Protein AF-0000000084551776 (afdb_homodimer)

Organism: NCBI:txid1418104

Secondary structure (DSSP, 8-state):
-EEEEEEESS-HHHHHHHHHHH--SEEEEEEEEE-GGG-EEEEEEEEEEETTTTEEEEEEEEEE-TTSSEEEEEEEE---BSSS-S--TTHHHHHHHHHHHHHGGGB-/-EEEEEEESS-HHHHHHHHHHH--SEEEEEEEEE-GGG-EEEEEEEEEEETTTTEEEEEEEEEE-TTSSEEEEEEEE---BSSS-S--TTHHHHHHHHHHHHHGGGB-

Solvent-accessible surface area (backbone atoms only — not comparable to full-atom values): 11206 Å² total; per-residue (Å²): 111,11,71,44,76,51,41,36,81,48,54,48,67,55,50,48,53,50,50,67,70,61,54,91,51,48,79,75,46,75,51,75,45,83,49,76,94,84,22,35,42,32,42,38,32,33,34,39,76,36,76,91,47,51,27,17,26,24,36,38,35,42,31,26,24,85,85,64,61,22,36,44,33,24,42,10,40,20,39,24,53,52,93,57,71,78,56,31,94,54,51,29,42,53,57,17,45,50,54,51,61,76,42,50,91,42,53,106,111,10,72,45,74,49,40,37,80,47,55,49,67,55,50,50,52,51,49,67,69,62,54,92,52,48,78,74,46,74,50,75,44,83,50,76,91,85,21,35,42,35,42,39,31,33,33,39,76,37,78,92,46,51,27,17,26,26,36,40,36,41,32,25,24,82,86,64,60,22,36,43,34,24,42,12,39,19,39,22,56,51,94,56,70,79,57,30,94,54,50,28,42,53,57,17,44,50,56,51,60,74,42,50,89,41,54,106

InterPro domains:
  IPR046117 Protein of unknown function DUF6054 [PF19524] (18-106)

Nearest PDB structures (foldseek):
  6v8s-assembly11_K  TM=4.790E-01  e=4.097E-02  Arachis hypogaea
  6v8l-assembly1_A  TM=5.365E-01  e=1.652E-01  Arachis hypogaea
  6ue2-assembly1_D  TM=5.040E-01  e=1.017E-01  Clostridioides difficile 630
  3upn-assembly2_B  TM=3.527E-01  e=7.980E-02  Mycobacterium tuberculosis
  5edj-assembly1_A  TM=4.009E-01  e=4.357E-01  Neisseria meningitidis MC58

Foldseek 3Di:
DAKDKFFFQDQLVVLQVLLVPPQPFAWDDKDKDQDPPSKIKIKTKGWDADPQQRDIKIKIWIWICPPNTIMIMIFIGPQHDDPDDSDRVCPRNVNNCVSCVSRVVGTD/DAKDKFFFQDQQVVLLVLLVPPQPFAWDDKDKDQDPPRKIKIKTKGWDADPQQRDIKIKIWIWICPVHTIMIMIFIGDQHDDPDDSDRVCPRNVSNCVSCVSRVVGTD

Structure (mmCIF, N/CA/C/O backbone):
data_AF-0000000084551776-model_v1
#
loop_
_entity.id
_entity.type
_entity.pdbx_description
1 polymer 'Uncharacterized protein'
#
loop_
_atom_site.group_PDB
_atom_site.id
_atom_site.type_symbol
_atom_site.label_atom_id
_atom_site.label_alt_id
_atom_site.label_comp_id
_atom_site.label_asym_id
_atom_site.label_entity_id
_atom_site.label_seq_id
_atom_site.pdbx_PDB_ins_code
_atom_site.Cartn_x
_atom_site.Cartn_y
_atom_site.Cartn_z
_atom_site.occupancy
_atom_site.B_iso_or_equiv
_atom_site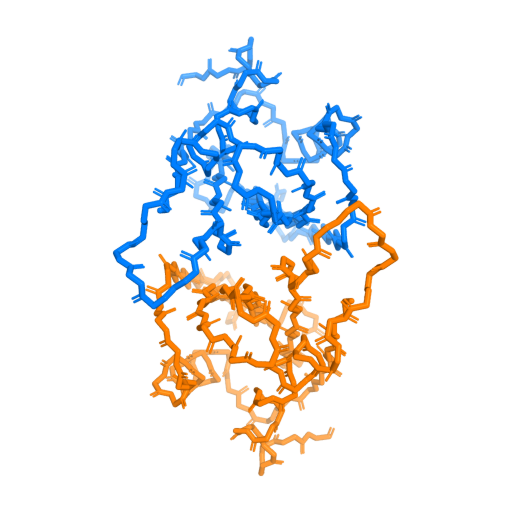.auth_seq_id
_atom_site.auth_comp_id
_atom_site.auth_asym_id
_atom_site.auth_atom_id
_atom_site.pdbx_PDB_model_num
ATOM 1 N N . MET A 1 1 ? 4.055 12.578 -5.391 1 78.75 1 MET A N 1
ATOM 2 C CA . MET A 1 1 ? 4.188 11.125 -5.387 1 78.75 1 MET A CA 1
ATOM 3 C C . MET A 1 1 ? 5.57 10.703 -5.879 1 78.75 1 MET A C 1
ATOM 5 O O . MET A 1 1 ? 6.09 11.273 -6.844 1 78.75 1 MET A O 1
ATOM 9 N N . GLY A 1 2 ? 6.25 9.812 -4.98 1 91.38 2 GLY A N 1
ATOM 10 C CA . GLY A 1 2 ? 7.512 9.211 -5.379 1 91.38 2 GLY A CA 1
ATOM 11 C C . GLY A 1 2 ? 7.41 7.711 -5.613 1 91.38 2 GLY A C 1
ATOM 12 O O . GLY A 1 2 ? 6.797 6.996 -4.824 1 91.38 2 GLY A O 1
ATOM 13 N N . SER A 1 3 ? 7.969 7.27 -6.77 1 96.25 3 SER A N 1
ATOM 14 C CA . SER A 1 3 ? 7.918 5.836 -7.035 1 96.25 3 SER A CA 1
ATOM 15 C C . SER A 1 3 ? 9.188 5.355 -7.73 1 96.25 3 SER A C 1
ATOM 17 O O . SER A 1 3 ? 9.836 6.121 -8.445 1 96.25 3 SER A O 1
ATOM 19 N N . CYS A 1 4 ? 9.547 4.109 -7.379 1 97.5 4 CYS A N 1
ATOM 20 C CA . CYS A 1 4 ? 10.633 3.404 -8.055 1 97.5 4 CYS A CA 1
ATOM 21 C C . CYS A 1 4 ? 10.234 1.965 -8.359 1 97.5 4 CYS A C 1
ATOM 23 O O . CYS A 1 4 ? 9.391 1.391 -7.672 1 97.5 4 CYS A O 1
ATOM 25 N N . ASN A 1 5 ? 10.734 1.492 -9.438 1 98.12 5 ASN A N 1
ATOM 26 C CA . ASN A 1 5 ? 10.555 0.115 -9.883 1 98.12 5 ASN A CA 1
ATOM 27 C C . ASN A 1 5 ? 11.859 -0.467 -10.43 1 98.12 5 ASN A C 1
ATOM 29 O O . ASN A 1 5 ? 12.469 0.11 -11.328 1 98.12 5 ASN A O 1
ATOM 33 N N . PHE A 1 6 ? 12.305 -1.638 -9.867 1 98.69 6 PHE A N 1
ATOM 34 C CA . PHE A 1 6 ? 13.578 -2.209 -10.289 1 98.69 6 PHE A CA 1
ATOM 35 C C . PHE A 1 6 ? 13.602 -3.715 -10.055 1 98.69 6 PHE A C 1
ATOM 37 O O . PHE A 1 6 ? 12.836 -4.234 -9.234 1 98.69 6 PHE A O 1
ATOM 44 N N . LYS A 1 7 ? 14.492 -4.441 -10.773 1 98.81 7 LYS A N 1
ATOM 45 C CA . LYS A 1 7 ? 14.703 -5.875 -10.609 1 98.81 7 LYS A CA 1
ATOM 46 C C . LYS A 1 7 ? 15.891 -6.16 -9.695 1 98.81 7 LYS A C 1
ATOM 48 O O . LYS A 1 7 ? 16.859 -5.402 -9.664 1 98.81 7 LYS A O 1
ATOM 53 N N . VAL A 1 8 ? 15.789 -7.227 -8.93 1 98.94 8 VAL A N 1
ATOM 54 C CA . VAL A 1 8 ? 16.906 -7.605 -8.062 1 98.94 8 VAL A CA 1
ATOM 55 C C . VAL A 1 8 ? 17.25 -9.078 -8.281 1 98.94 8 VAL A C 1
ATOM 57 O O . VAL A 1 8 ? 16.406 -9.859 -8.742 1 98.94 8 VAL A O 1
ATOM 60 N N . ARG A 1 9 ? 18.438 -9.453 -7.961 1 98.62 9 ARG A N 1
ATOM 61 C CA . ARG A 1 9 ? 18.906 -10.836 -8.07 1 98.62 9 ARG A CA 1
ATOM 62 C C . ARG A 1 9 ? 18.703 -11.586 -6.758 1 98.62 9 ARG A C 1
ATOM 64 O O . ARG A 1 9 ? 19.625 -12.258 -6.277 1 98.62 9 ARG A O 1
ATOM 71 N N . LEU A 1 10 ? 17.719 -11.359 -6.023 1 98.81 10 LEU A N 1
ATOM 72 C CA . LEU A 1 10 ? 17.266 -12.031 -4.809 1 98.81 10 LEU A CA 1
ATOM 73 C C . LEU A 1 10 ? 15.938 -12.734 -5.035 1 98.81 10 LEU A C 1
ATOM 75 O O . LEU A 1 10 ? 15.195 -12.383 -5.949 1 98.81 10 LEU A O 1
ATOM 79 N N . SER A 1 11 ? 15.664 -13.742 -4.199 1 98.56 11 SER A N 1
ATOM 80 C CA . SER A 1 11 ? 14.297 -14.258 -4.156 1 98.56 11 SER A CA 1
ATOM 81 C C . SER A 1 11 ? 13.344 -13.234 -3.551 1 98.56 11 SER A C 1
ATOM 83 O O . SER A 1 11 ? 13.766 -12.352 -2.797 1 98.56 11 SER A O 1
ATOM 85 N N . PRO A 1 12 ? 12.102 -13.344 -3.875 1 98.88 12 PRO A N 1
ATOM 86 C CA . PRO A 1 12 ? 11.141 -12.422 -3.27 1 98.88 12 PRO A CA 1
ATOM 87 C C . PRO A 1 12 ? 11.195 -12.43 -1.743 1 98.88 12 PRO A C 1
ATOM 89 O O . PRO A 1 12 ? 11.125 -11.367 -1.116 1 98.88 12 PRO A O 1
ATOM 92 N N . ARG A 1 13 ? 11.328 -13.578 -1.117 1 98.81 13 ARG A N 1
ATOM 93 C CA . ARG A 1 13 ? 11.391 -13.68 0.337 1 98.81 13 ARG A CA 1
ATOM 94 C C . ARG A 1 13 ? 12.602 -12.945 0.893 1 98.81 13 ARG A C 1
ATOM 96 O O . ARG A 1 13 ? 12.5 -12.219 1.884 1 98.81 13 ARG A O 1
ATOM 103 N N . GLU A 1 14 ? 13.719 -13.125 0.234 1 98.88 14 GLU A N 1
ATOM 104 C CA . GLU A 1 14 ? 14.93 -12.438 0.679 1 98.88 14 GLU A CA 1
ATOM 105 C C . GLU A 1 14 ? 14.773 -10.922 0.594 1 98.88 14 GLU A C 1
ATOM 107 O O . GLU A 1 14 ? 15.117 -10.203 1.534 1 98.88 14 GLU A O 1
ATOM 112 N N . ALA A 1 15 ? 14.32 -10.445 -0.562 1 98.94 15 ALA A N 1
ATOM 113 C CA . ALA A 1 15 ? 14.094 -9.016 -0.737 1 98.94 15 ALA A CA 1
ATOM 114 C C . ALA A 1 15 ? 13.133 -8.477 0.316 1 98.94 15 ALA A C 1
ATOM 116 O O . ALA A 1 15 ? 13.391 -7.441 0.931 1 98.94 15 ALA A O 1
ATOM 117 N N . PHE A 1 16 ? 12.086 -9.219 0.505 1 98.94 16 PHE A N 1
ATOM 118 C CA . PHE A 1 16 ? 11.062 -8.875 1.481 1 98.94 16 PHE A CA 1
ATOM 119 C C . PHE A 1 16 ? 11.664 -8.711 2.869 1 98.94 16 PHE A C 1
ATOM 121 O O . PHE A 1 16 ? 11.438 -7.699 3.539 1 98.94 16 PHE A O 1
ATOM 128 N N . ASP A 1 17 ? 12.453 -9.672 3.297 1 98.94 17 ASP A N 1
ATOM 129 C CA . ASP A 1 17 ? 13.023 -9.688 4.637 1 98.94 17 ASP A CA 1
ATOM 130 C C . ASP A 1 17 ? 14.031 -8.555 4.82 1 98.94 17 ASP A C 1
ATOM 132 O O . ASP A 1 17 ? 14.055 -7.898 5.863 1 98.94 17 ASP A O 1
ATOM 136 N N . ILE 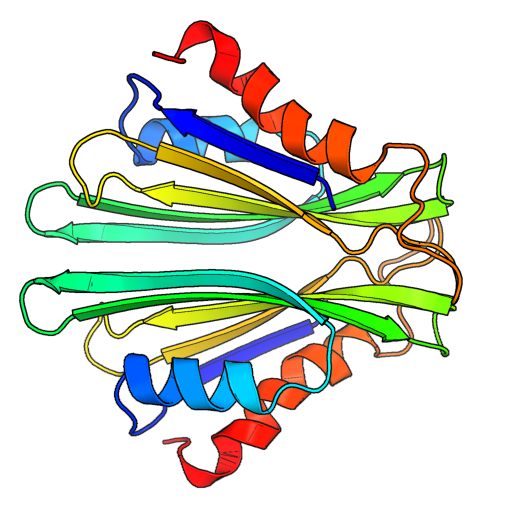A 1 18 ? 14.82 -8.328 3.838 1 98.94 18 ILE A N 1
ATOM 137 C CA . ILE A 1 18 ? 15.844 -7.289 3.906 1 98.94 18 ILE A CA 1
ATOM 138 C C . ILE A 1 18 ? 15.172 -5.922 4.02 1 98.94 18 ILE A C 1
ATOM 140 O O . ILE A 1 18 ? 15.523 -5.117 4.883 1 98.94 18 ILE A O 1
ATOM 144 N N . ILE A 1 19 ? 14.219 -5.656 3.148 1 98.94 19 ILE A N 1
ATOM 145 C CA . ILE A 1 19 ? 13.547 -4.359 3.127 1 98.94 19 ILE A CA 1
ATOM 146 C C . ILE A 1 19 ? 12.797 -4.141 4.441 1 98.94 19 ILE A C 1
ATOM 148 O O . ILE A 1 19 ? 12.891 -3.072 5.047 1 98.94 19 ILE A O 1
ATOM 152 N N . GLN A 1 20 ? 12.094 -5.164 4.859 1 98.94 20 GLN A N 1
ATOM 153 C CA . GLN A 1 20 ? 11.352 -5.055 6.113 1 98.94 20 GLN A CA 1
ATOM 154 C C . GLN A 1 20 ? 12.281 -4.699 7.27 1 98.94 20 GLN A C 1
ATOM 156 O O . GLN A 1 20 ? 11.93 -3.895 8.133 1 98.94 20 GLN A O 1
ATOM 161 N N . ASP A 1 21 ? 13.422 -5.23 7.246 1 98.75 21 ASP A N 1
ATOM 162 C CA . ASP A 1 21 ? 14.367 -5.074 8.352 1 98.75 21 ASP A CA 1
ATOM 163 C C . ASP A 1 21 ? 15.094 -3.734 8.266 1 98.75 21 ASP A C 1
ATOM 165 O O . ASP A 1 21 ? 15.461 -3.156 9.289 1 98.75 21 ASP A O 1
ATOM 169 N N . GLN A 1 22 ? 15.266 -3.258 7.137 1 98.88 22 GLN A N 1
ATOM 170 C CA . GLN A 1 22 ? 16.25 -2.193 7 1 98.88 22 GLN A CA 1
ATOM 171 C C . GLN A 1 22 ? 15.586 -0.845 6.758 1 98.88 22 GLN A C 1
ATOM 173 O O . GLN A 1 22 ? 16.219 0.205 6.902 1 98.88 22 GLN A O 1
ATOM 178 N N . VAL A 1 23 ? 14.398 -0.853 6.25 1 98.75 23 VAL A N 1
ATOM 179 C CA . VAL A 1 23 ? 13.727 0.435 6.105 1 98.75 23 VAL A CA 1
ATOM 180 C C . VAL A 1 23 ? 13.562 1.085 7.477 1 98.75 23 VAL A C 1
ATOM 182 O O . VAL A 1 23 ? 13.008 0.475 8.398 1 98.75 23 VAL A O 1
ATOM 185 N N . ASN A 1 24 ? 14.031 2.295 7.625 1 98 24 ASN A N 1
ATOM 186 C CA . ASN A 1 24 ? 13.945 3.043 8.875 1 98 24 ASN A CA 1
ATOM 187 C C . ASN A 1 24 ? 12.633 3.82 8.977 1 98 24 ASN A C 1
ATOM 189 O O . ASN A 1 24 ? 12.625 5.047 8.859 1 98 24 ASN A O 1
ATOM 193 N N . ALA A 1 25 ? 11.633 3.146 9.312 1 97.38 25 ALA A N 1
ATOM 194 C CA . ALA A 1 25 ? 10.273 3.678 9.43 1 97.38 25 ALA A CA 1
ATOM 195 C C . ALA A 1 25 ? 9.375 2.725 10.211 1 97.38 25 ALA A C 1
ATOM 197 O O . ALA A 1 25 ? 9.773 1.591 10.5 1 97.38 25 ALA A O 1
ATOM 198 N N . ASP A 1 26 ? 8.242 3.166 10.617 1 95.31 26 ASP A N 1
ATOM 199 C CA . ASP A 1 26 ? 7.281 2.303 11.289 1 95.31 26 ASP A CA 1
ATOM 200 C C . ASP A 1 26 ? 6.613 1.345 10.305 1 95.31 26 ASP A C 1
ATOM 202 O O . ASP A 1 26 ? 6.074 1.772 9.289 1 95.31 26 ASP A O 1
ATOM 206 N N . LEU A 1 27 ? 6.691 0.06 10.594 1 97.81 27 LEU A N 1
ATOM 207 C CA . LEU A 1 27 ? 5.977 -0.93 9.789 1 97.81 27 LEU A CA 1
ATOM 208 C C . LEU A 1 27 ? 4.496 -0.958 10.156 1 97.81 27 LEU A C 1
ATOM 210 O O . LEU A 1 27 ? 4.141 -1.28 11.289 1 97.81 27 LEU A O 1
ATOM 214 N N . ILE A 1 28 ? 3.689 -0.662 9.18 1 96.69 28 ILE A N 1
ATOM 215 C CA . ILE A 1 28 ? 2.254 -0.556 9.414 1 96.69 28 ILE A CA 1
ATOM 216 C C . ILE A 1 28 ? 1.577 -1.882 9.07 1 96.69 28 ILE A C 1
ATOM 218 O O . ILE A 1 28 ? 0.614 -2.283 9.727 1 96.69 28 ILE A O 1
ATOM 222 N N . TYR A 1 29 ? 2.055 -2.504 8.008 1 98.44 29 TYR A N 1
ATOM 223 C CA . TYR A 1 29 ? 1.45 -3.732 7.504 1 98.44 29 TYR A CA 1
ATOM 224 C C . TYR A 1 29 ? 2.459 -4.547 6.707 1 98.44 29 TYR A C 1
ATOM 226 O O . TYR A 1 29 ? 3.328 -3.988 6.035 1 98.44 29 TYR A O 1
ATOM 234 N N . SER A 1 30 ? 2.416 -5.789 6.812 1 98.81 30 SER A N 1
ATOM 235 C CA . SER A 1 30 ? 3.217 -6.684 5.984 1 98.81 30 SER A CA 1
ATOM 236 C C . SER A 1 30 ? 2.455 -7.961 5.656 1 98.81 30 SER A C 1
ATOM 238 O O . SER A 1 30 ? 1.705 -8.477 6.488 1 98.81 30 SER A O 1
ATOM 240 N N . GLU A 1 31 ? 2.641 -8.445 4.461 1 98.81 31 GLU A N 1
ATOM 241 C CA . GLU A 1 31 ? 2.064 -9.711 4.012 1 98.81 31 GLU A CA 1
ATOM 242 C C . GLU A 1 31 ? 2.926 -10.359 2.93 1 98.81 31 GLU A C 1
ATOM 244 O O . GLU A 1 31 ? 3.35 -9.688 1.985 1 98.81 31 GLU A O 1
ATOM 249 N N . PHE A 1 32 ? 3.186 -11.57 3.146 1 98.81 32 PHE A N 1
ATOM 250 C CA . PHE A 1 32 ? 3.92 -12.352 2.158 1 98.81 32 PHE A CA 1
ATOM 251 C C . PHE A 1 32 ? 3.146 -13.609 1.773 1 98.81 32 PHE A C 1
ATOM 253 O O . PHE A 1 32 ? 2.686 -14.352 2.643 1 98.81 32 PHE A O 1
ATOM 260 N N . ASN A 1 33 ? 2.965 -13.812 0.516 1 98.5 33 ASN A N 1
ATOM 261 C CA . ASN A 1 33 ? 2.26 -14.992 0.015 1 98.5 33 ASN A CA 1
ATOM 262 C C . ASN A 1 33 ? 3.152 -15.836 -0.891 1 98.5 33 ASN A C 1
ATOM 264 O O . ASN A 1 33 ? 3.625 -15.359 -1.924 1 98.5 33 ASN A O 1
ATOM 268 N N . SER A 1 34 ? 3.34 -17.062 -0.487 1 97.44 34 SER A N 1
ATOM 269 C CA . SER A 1 34 ? 3.957 -18.031 -1.378 1 97.44 34 SER A CA 1
ATOM 270 C C . SER A 1 34 ? 2.928 -18.656 -2.312 1 97.44 34 SER A C 1
ATOM 272 O O . SER A 1 34 ? 1.853 -19.078 -1.873 1 97.44 34 SER A O 1
ATOM 274 N N . LEU A 1 35 ? 3.227 -18.703 -3.635 1 96.06 35 LEU A N 1
ATOM 275 C CA . LEU A 1 35 ? 2.307 -19.219 -4.645 1 96.06 35 LEU A CA 1
ATOM 276 C C . LEU A 1 35 ? 2.873 -20.469 -5.316 1 96.06 35 LEU A C 1
ATOM 278 O O . LEU A 1 35 ? 3.904 -20.984 -4.887 1 96.06 35 LEU A O 1
ATOM 282 N N . ASP A 1 36 ? 2.123 -20.953 -6.277 1 90.88 36 ASP A N 1
ATOM 283 C CA . ASP A 1 36 ? 2.598 -22.125 -7.02 1 90.88 36 ASP A CA 1
ATOM 284 C C . ASP A 1 36 ? 3.816 -21.766 -7.871 1 90.88 36 ASP A C 1
ATOM 286 O O . ASP A 1 36 ? 4.016 -20.609 -8.227 1 90.88 36 ASP A O 1
ATOM 290 N N . HIS A 1 37 ? 4.688 -22.797 -8.133 1 92.12 37 HIS A N 1
ATOM 291 C CA . HIS A 1 37 ? 5.816 -22.688 -9.055 1 92.12 37 HIS A CA 1
ATOM 292 C C . HIS A 1 37 ? 6.832 -21.656 -8.547 1 92.12 37 HIS A C 1
ATOM 294 O O . HIS A 1 37 ? 7.348 -20.859 -9.328 1 92.12 37 HIS A O 1
ATOM 300 N N . GLU A 1 38 ? 7.043 -21.547 -7.285 1 94.5 38 GLU A N 1
ATOM 301 C CA . GLU A 1 38 ? 8.062 -20.734 -6.625 1 94.5 38 GLU A CA 1
ATOM 302 C C . GLU A 1 38 ? 7.781 -19.25 -6.801 1 94.5 38 GLU A C 1
ATOM 304 O O . GLU A 1 38 ? 8.688 -18.422 -6.684 1 94.5 38 GLU A O 1
ATOM 309 N N . LYS A 1 39 ? 6.621 -18.984 -7.168 1 97 39 LYS A N 1
ATOM 310 C CA . LYS A 1 39 ? 6.207 -17.578 -7.262 1 97 39 LYS A CA 1
ATOM 311 C C . LYS A 1 39 ? 5.75 -17.047 -5.906 1 97 39 LYS A C 1
ATOM 313 O O . LYS A 1 39 ? 5.375 -17.828 -5.023 1 97 39 LYS A O 1
ATOM 318 N N . ALA A 1 40 ? 5.867 -15.75 -5.727 1 98.5 40 ALA A N 1
ATOM 319 C CA . ALA A 1 40 ? 5.473 -15.141 -4.461 1 98.5 40 ALA A CA 1
ATOM 320 C C . ALA A 1 40 ? 5.125 -13.664 -4.652 1 98.5 40 ALA A C 1
ATOM 322 O O . ALA A 1 40 ? 5.523 -13.047 -5.645 1 98.5 40 ALA A O 1
ATOM 323 N N . THR A 1 41 ? 4.348 -13.172 -3.771 1 98.75 41 THR A N 1
ATOM 324 C CA . THR A 1 41 ? 4.062 -11.742 -3.656 1 98.75 41 THR A CA 1
ATOM 325 C C . THR A 1 41 ? 4.289 -11.258 -2.227 1 98.75 41 THR A C 1
ATOM 327 O O . THR A 1 41 ? 4.039 -11.992 -1.27 1 98.75 41 THR A O 1
ATOM 330 N N . GLY A 1 42 ? 4.809 -10.086 -2.08 1 98.88 42 GLY A N 1
ATOM 331 C CA . GLY A 1 42 ? 4.984 -9.422 -0.799 1 98.88 42 GLY A CA 1
ATOM 332 C C . GLY A 1 42 ? 4.531 -7.973 -0.815 1 98.88 42 GLY A C 1
ATOM 333 O O . GLY A 1 42 ? 4.703 -7.273 -1.817 1 98.88 42 GLY A O 1
ATOM 334 N N . VAL A 1 43 ? 3.951 -7.555 0.234 1 98.94 43 VAL A N 1
ATOM 335 C CA . VAL A 1 43 ? 3.555 -6.164 0.436 1 98.94 43 VAL A CA 1
ATOM 336 C C . VAL A 1 43 ? 4.078 -5.668 1.781 1 98.94 43 VAL A C 1
ATOM 338 O O . VAL A 1 43 ? 3.922 -6.344 2.803 1 98.94 43 VAL A O 1
ATOM 341 N N . LEU A 1 44 ? 4.719 -4.582 1.766 1 98.94 44 LEU A N 1
ATOM 342 C CA . LEU A 1 44 ? 5.105 -3.848 2.965 1 98.94 44 LEU A CA 1
ATOM 343 C C . LEU A 1 44 ? 4.57 -2.422 2.926 1 98.94 44 LEU A C 1
ATOM 345 O O . LEU A 1 44 ? 4.656 -1.748 1.896 1 98.94 44 LEU A O 1
ATOM 349 N N . ILE A 1 45 ? 3.959 -2.016 3.998 1 98.88 45 ILE A N 1
ATOM 350 C CA . ILE A 1 45 ? 3.518 -0.632 4.145 1 98.88 45 ILE A CA 1
ATOM 351 C C . ILE A 1 45 ? 4.199 0.003 5.352 1 98.88 45 ILE A C 1
ATOM 353 O O . ILE A 1 45 ? 4.121 -0.521 6.465 1 98.88 45 ILE A O 1
ATOM 357 N N . PHE A 1 46 ? 4.824 1.073 5.121 1 97.94 46 PHE A N 1
ATOM 358 C CA . PHE A 1 46 ? 5.527 1.815 6.16 1 97.94 46 PHE A CA 1
ATOM 359 C C . PHE A 1 46 ? 4.965 3.225 6.297 1 97.94 46 PHE A C 1
ATOM 361 O O . PHE A 1 46 ? 4.285 3.717 5.391 1 97.94 46 PHE A O 1
ATOM 368 N N . GLU A 1 47 ? 5.285 3.807 7.402 1 95.94 47 GLU A N 1
ATOM 369 C CA . GLU A 1 47 ? 5.023 5.223 7.637 1 95.94 47 GLU A CA 1
ATOM 370 C C . GLU A 1 47 ? 6.188 5.887 8.367 1 95.94 47 GLU A C 1
ATOM 372 O O . GLU A 1 47 ? 6.828 5.266 9.219 1 95.94 47 GLU A O 1
ATOM 377 N N . LYS A 1 48 ? 6.41 7.125 8.031 1 93.56 48 LYS A N 1
ATOM 378 C CA . LYS A 1 48 ? 7.504 7.863 8.656 1 93.56 48 LYS A CA 1
ATOM 379 C C . LYS A 1 48 ? 7.188 9.359 8.727 1 93.56 48 LYS A C 1
ATOM 381 O O . LYS A 1 48 ? 6.641 9.93 7.785 1 93.56 48 LYS A O 1
ATOM 386 N N . TYR A 1 49 ? 7.543 9.945 9.812 1 91.62 49 TYR A N 1
ATOM 387 C CA . TYR A 1 49 ? 7.402 11.391 9.953 1 91.62 49 TYR A CA 1
ATOM 388 C C . TYR A 1 49 ? 8.547 12.117 9.266 1 91.62 49 TYR A C 1
ATOM 390 O O . TYR A 1 49 ? 9.719 11.805 9.492 1 91.62 49 TYR A O 1
ATOM 398 N N . PHE A 1 50 ? 8.117 13.078 8.453 1 90.94 50 PHE A N 1
ATOM 399 C CA . PHE A 1 50 ? 9.086 13.938 7.793 1 90.94 50 PHE A CA 1
ATOM 400 C C . PHE A 1 50 ? 8.984 15.367 8.305 1 90.94 50 PHE A C 1
ATOM 402 O O . PHE A 1 50 ? 7.961 16.031 8.117 1 90.94 50 PHE A O 1
ATOM 409 N N . PHE A 1 51 ? 10.078 15.859 8.773 1 90.19 51 PHE A N 1
ATOM 410 C CA . PHE A 1 51 ? 10.102 17.188 9.375 1 90.19 51 PHE A CA 1
ATOM 411 C C . PHE A 1 51 ? 9.844 18.25 8.32 1 90.19 51 PHE A C 1
ATOM 413 O O . PHE A 1 51 ? 9.188 19.266 8.594 1 90.19 51 PHE A O 1
ATOM 420 N N . ARG A 1 52 ? 10.297 18 7.199 1 88.88 52 ARG A N 1
ATOM 421 C CA . ARG A 1 52 ? 10.242 19.016 6.164 1 88.88 52 ARG A CA 1
ATOM 422 C C . ARG A 1 52 ? 8.797 19.297 5.75 1 88.88 52 ARG A C 1
ATOM 424 O O . ARG A 1 52 ? 8.492 20.391 5.246 1 88.88 52 ARG A O 1
ATOM 431 N N . VAL A 1 53 ? 7.879 18.344 5.914 1 86.12 53 VAL A N 1
ATOM 432 C CA . VAL A 1 53 ? 6.473 18.547 5.578 1 86.12 53 VAL A CA 1
ATOM 433 C C . VAL A 1 53 ? 5.625 18.5 6.844 1 86.12 53 VAL A C 1
ATOM 435 O O . VAL A 1 53 ? 4.406 18.672 6.793 1 86.12 53 VAL A O 1
ATOM 438 N N . SER A 1 54 ? 6.258 18.297 7.914 1 84.12 54 SER A N 1
ATOM 439 C CA . SER A 1 54 ? 5.605 18.188 9.211 1 84.12 54 SER A CA 1
ATOM 440 C C . SER A 1 54 ? 4.418 17.234 9.156 1 84.12 54 SER A C 1
ATOM 442 O O . SER A 1 54 ? 3.326 17.578 9.625 1 84.12 54 SER A O 1
ATOM 444 N N . ASN A 1 55 ? 4.66 16.094 8.555 1 86 55 ASN A N 1
ATOM 445 C CA . ASN A 1 55 ? 3.621 15.086 8.383 1 86 55 ASN A CA 1
ATOM 446 C C . ASN A 1 55 ? 4.215 13.68 8.273 1 86 55 ASN A C 1
ATOM 448 O O . ASN A 1 55 ? 5.391 13.523 7.938 1 86 55 ASN A O 1
ATOM 452 N N . ARG A 1 56 ? 3.426 12.766 8.586 1 91.19 56 ARG A N 1
ATOM 453 C CA . ARG A 1 56 ? 3.803 11.398 8.273 1 91.19 56 ARG A CA 1
ATOM 454 C C . ARG A 1 56 ? 3.516 11.07 6.812 1 91.19 56 ARG A C 1
ATOM 456 O O . ARG A 1 56 ? 2.486 11.477 6.27 1 91.19 56 ARG A O 1
ATOM 463 N N . VAL A 1 57 ? 4.402 10.352 6.199 1 93.5 57 VAL A N 1
ATOM 464 C CA . VAL A 1 57 ? 4.309 9.945 4.801 1 93.5 57 VAL A CA 1
ATOM 465 C C . VAL A 1 57 ? 4.246 8.422 4.711 1 93.5 57 VAL A C 1
ATOM 467 O O . VAL A 1 57 ? 4.906 7.719 5.48 1 93.5 57 VAL A O 1
ATOM 470 N N . ALA A 1 58 ? 3.426 7.934 3.797 1 96 58 ALA A N 1
ATOM 471 C CA . ALA A 1 58 ? 3.277 6.492 3.609 1 96 58 ALA A CA 1
ATOM 472 C C . ALA A 1 58 ? 4.234 5.98 2.537 1 96 58 ALA A C 1
ATOM 474 O O . ALA A 1 58 ? 4.512 6.676 1.558 1 96 58 ALA A O 1
ATOM 475 N N . LEU A 1 59 ? 4.711 4.777 2.707 1 98.31 59 LEU A N 1
ATOM 476 C CA . LEU A 1 59 ? 5.488 4.027 1.725 1 98.31 59 LEU A CA 1
ATOM 477 C C . LEU A 1 59 ? 4.922 2.625 1.539 1 98.31 59 LEU A C 1
ATOM 479 O O . LEU A 1 59 ? 4.75 1.886 2.512 1 98.31 59 LEU A O 1
ATOM 483 N N . VAL A 1 60 ? 4.555 2.271 0.324 1 98.88 60 VAL A N 1
ATOM 484 C CA . VAL A 1 60 ? 4.117 0.929 -0.043 1 98.88 60 VAL A CA 1
ATOM 485 C C . VAL A 1 60 ? 5.191 0.25 -0.893 1 98.88 60 VAL A C 1
ATOM 487 O O . VAL A 1 60 ? 5.637 0.806 -1.898 1 98.88 60 VAL A O 1
ATOM 490 N N . VAL A 1 61 ? 5.625 -0.896 -0.438 1 98.94 61 VAL A N 1
ATOM 491 C CA . VAL A 1 61 ? 6.586 -1.689 -1.2 1 98.94 61 VAL A CA 1
ATOM 492 C C . VAL A 1 61 ? 5.926 -2.98 -1.677 1 98.94 61 VAL A C 1
ATOM 494 O O . VAL A 1 61 ? 5.359 -3.729 -0.876 1 98.94 61 VAL A O 1
ATOM 497 N N . LEU A 1 62 ? 5.918 -3.172 -2.971 1 98.94 62 LEU A N 1
ATOM 498 C CA . LEU A 1 62 ? 5.426 -4.391 -3.605 1 98.94 62 LEU A CA 1
ATOM 499 C C . LEU A 1 62 ? 6.582 -5.227 -4.148 1 98.94 62 LEU A C 1
ATOM 501 O O . LEU A 1 62 ? 7.477 -4.699 -4.809 1 98.94 62 LEU A O 1
ATOM 505 N N . ILE A 1 63 ? 6.578 -6.48 -3.834 1 98.94 63 ILE A N 1
ATOM 506 C CA . ILE A 1 63 ? 7.613 -7.406 -4.281 1 98.94 63 ILE A CA 1
ATOM 507 C C . ILE A 1 63 ? 6.969 -8.633 -4.918 1 98.94 63 ILE A C 1
ATOM 509 O O . ILE A 1 63 ? 6.059 -9.234 -4.34 1 98.94 63 ILE A O 1
ATOM 513 N N . ASP A 1 64 ? 7.355 -9.039 -6.094 1 98.81 64 ASP A N 1
ATOM 514 C CA . ASP A 1 64 ? 6.863 -10.305 -6.645 1 98.81 64 ASP A CA 1
ATOM 515 C C . ASP A 1 64 ? 7.801 -10.828 -7.727 1 98.81 64 ASP A C 1
ATOM 517 O O . ASP A 1 64 ? 8.734 -10.141 -8.141 1 98.81 64 ASP A O 1
ATOM 521 N N . ASN A 1 65 ? 7.68 -12.039 -8.094 1 98.62 65 ASN A N 1
ATOM 522 C CA . ASN A 1 65 ? 8.359 -12.625 -9.242 1 98.62 65 ASN A CA 1
ATOM 523 C C . ASN A 1 65 ? 7.379 -13.297 -10.195 1 98.62 65 ASN A C 1
ATOM 525 O O . ASN A 1 65 ? 7.684 -14.344 -10.773 1 98.62 65 ASN A O 1
ATOM 529 N N . LEU A 1 66 ? 6.172 -12.68 -10.352 1 97.44 66 LEU A N 1
ATOM 530 C CA . LEU A 1 66 ? 5.07 -13.266 -11.109 1 97.44 66 LEU A CA 1
ATOM 531 C C . LEU A 1 66 ? 5.434 -13.391 -12.578 1 97.44 66 LEU A C 1
ATOM 533 O O . LEU A 1 66 ? 4.922 -14.273 -13.281 1 97.44 66 LEU A O 1
ATOM 537 N N . LYS A 1 67 ? 6.297 -12.555 -13.016 1 95.25 67 LYS A N 1
ATOM 538 C CA . LYS A 1 67 ? 6.684 -12.555 -14.422 1 95.25 67 LYS A CA 1
ATOM 539 C C . LYS A 1 67 ? 8.094 -13.117 -14.609 1 95.25 67 LYS A C 1
ATOM 541 O O . LYS A 1 67 ? 8.734 -12.883 -15.633 1 95.25 67 LYS A O 1
ATOM 546 N N . GLY A 1 68 ? 8.664 -13.75 -13.602 1 95.12 68 GLY A N 1
ATOM 547 C CA . GLY A 1 68 ? 9.984 -14.359 -13.703 1 95.12 68 GLY A CA 1
ATOM 548 C C . GLY A 1 68 ? 10.992 -13.734 -12.758 1 95.12 68 GLY A C 1
ATOM 549 O O . GLY A 1 68 ? 11.289 -14.297 -11.703 1 95.12 68 GLY A O 1
ATOM 550 N N . ASP A 1 69 ? 11.43 -12.578 -13.062 1 97.81 69 ASP A N 1
ATOM 551 C CA . ASP A 1 69 ? 12.391 -11.883 -12.211 1 97.81 69 ASP A CA 1
ATOM 552 C C . ASP A 1 69 ? 11.711 -11.312 -10.969 1 97.81 69 ASP A C 1
ATOM 554 O O . ASP A 1 69 ? 10.523 -10.984 -11 1 97.81 69 ASP A O 1
ATOM 558 N N . THR A 1 70 ? 12.516 -11.266 -9.883 1 98.81 70 THR A N 1
ATOM 559 C CA . THR A 1 70 ? 12.016 -10.555 -8.719 1 98.81 70 THR A CA 1
ATOM 560 C C . THR A 1 70 ? 12.008 -9.047 -8.961 1 98.81 70 THR A C 1
ATOM 562 O O . THR A 1 70 ? 13.039 -8.453 -9.273 1 98.81 70 THR A O 1
ATOM 565 N N . VAL A 1 71 ? 10.883 -8.469 -8.867 1 98.88 71 VAL A N 1
ATOM 566 C CA . VAL A 1 71 ? 10.703 -7.027 -9.047 1 98.88 71 VAL A CA 1
ATOM 567 C C . VAL A 1 71 ? 10.297 -6.387 -7.723 1 98.88 71 VAL A C 1
ATOM 569 O O . VAL A 1 71 ? 9.5 -6.949 -6.969 1 98.88 71 VAL A O 1
ATOM 572 N N . VAL A 1 72 ? 10.875 -5.242 -7.391 1 98.94 72 VAL A N 1
ATOM 573 C CA . VAL A 1 72 ? 10.539 -4.418 -6.234 1 98.94 72 VAL A CA 1
ATOM 574 C C . VAL A 1 72 ? 10.008 -3.066 -6.703 1 98.94 72 VAL A C 1
ATOM 576 O O . VAL A 1 72 ? 10.641 -2.385 -7.508 1 98.94 72 VAL A O 1
ATOM 579 N N . LYS A 1 73 ? 8.852 -2.766 -6.305 1 98.88 73 LYS A N 1
ATOM 580 C CA . LYS A 1 73 ? 8.258 -1.456 -6.539 1 98.88 73 LYS A CA 1
ATOM 581 C C . LYS A 1 73 ? 8.031 -0.711 -5.227 1 98.88 73 LYS A C 1
ATOM 583 O O . LYS A 1 73 ? 7.57 -1.298 -4.246 1 98.88 73 LYS A O 1
ATOM 588 N N . SER A 1 74 ? 8.391 0.479 -5.105 1 98.88 74 SER A N 1
ATOM 589 C CA . SER A 1 74 ? 8.102 1.323 -3.949 1 98.88 74 SER A CA 1
ATOM 590 C C . SER A 1 74 ? 7.324 2.57 -4.355 1 98.88 74 SER A C 1
ATOM 592 O O . SER A 1 74 ? 7.688 3.25 -5.316 1 98.88 74 SER A O 1
ATOM 594 N N . ILE A 1 75 ? 6.266 2.822 -3.713 1 98.62 75 ILE A N 1
ATOM 595 C CA . ILE A 1 75 ? 5.379 3.955 -3.959 1 98.62 75 ILE A CA 1
ATOM 596 C C . ILE A 1 75 ? 5.16 4.73 -2.662 1 98.62 75 ILE A C 1
ATOM 598 O O . ILE A 1 75 ? 4.691 4.172 -1.667 1 98.62 75 ILE A O 1
ATOM 602 N N . SER A 1 76 ? 5.52 5.973 -2.621 1 97.19 76 SER A N 1
ATOM 603 C CA . SER A 1 76 ? 5.312 6.828 -1.459 1 97.19 76 SER A CA 1
ATOM 604 C C . SER A 1 76 ? 4.227 7.867 -1.725 1 97.19 76 SER A C 1
ATOM 606 O O . SER A 1 76 ? 4.164 8.445 -2.812 1 97.19 76 SER A O 1
ATOM 608 N N . THR A 1 77 ? 3.34 8.039 -0.813 1 94.12 77 THR A N 1
ATOM 609 C CA . THR A 1 77 ? 2.207 8.945 -0.941 1 94.12 77 THR A CA 1
ATOM 610 C C . THR A 1 77 ? 1.785 9.484 0.425 1 94.12 77 THR A C 1
ATOM 612 O O . THR A 1 77 ? 2.404 9.164 1.441 1 94.12 77 THR A O 1
ATOM 615 N N . GLY A 1 78 ? 0.784 10.398 0.459 1 90.12 78 GLY A N 1
ATOM 616 C CA . GLY A 1 78 ? 0.293 10.953 1.712 1 90.12 78 GLY A CA 1
ATOM 617 C C . GLY A 1 78 ? 1.181 12.047 2.271 1 90.12 78 GLY A C 1
ATOM 618 O O . GLY A 1 78 ? 1.202 12.281 3.48 1 90.12 78 GLY A O 1
ATOM 619 N N . SER A 1 79 ? 1.975 12.695 1.507 1 82.62 79 SER A N 1
ATOM 620 C CA . SER A 1 79 ? 3.002 13.602 2.008 1 82.62 79 SER A CA 1
ATOM 621 C C . SER A 1 79 ? 2.533 15.055 1.951 1 82.62 79 SER A C 1
ATOM 623 O O . SER A 1 79 ? 3.172 15.945 2.523 1 82.62 79 SER A O 1
ATOM 625 N N . SER A 1 80 ? 1.516 15.398 1.212 1 74.38 80 SER A N 1
ATOM 626 C CA . SER A 1 80 ? 1.258 16.812 0.941 1 74.38 80 SER A CA 1
ATOM 627 C C . SER A 1 80 ? 0.437 17.453 2.057 1 74.38 80 SER A C 1
ATOM 629 O O . SER A 1 80 ? -0.478 16.828 2.596 1 74.38 80 SER A O 1
ATOM 631 N N . GLN A 1 81 ? 1.12 18.609 2.531 1 65 81 GLN A N 1
ATOM 632 C CA . GLN A 1 81 ? 0.436 19.484 3.48 1 65 81 GLN A CA 1
ATOM 633 C C . GLN A 1 81 ? -0.478 20.469 2.762 1 65 81 GLN A C 1
ATOM 635 O O . GLN A 1 81 ? -0.056 21.141 1.813 1 65 81 GLN A O 1
ATOM 640 N N . GLY A 1 82 ? -1.692 20.469 3.096 1 60.84 82 GLY A N 1
ATOM 641 C CA . GLY A 1 82 ? -2.588 21.484 2.58 1 60.84 82 GLY A CA 1
ATOM 642 C C . GLY A 1 82 ? -3.27 21.094 1.286 1 60.84 82 GLY A C 1
ATOM 643 O O . GLY A 1 82 ? -3.264 19.922 0.912 1 60.84 82 GLY A O 1
ATOM 644 N N . LEU A 1 83 ? -4.266 22.047 0.836 1 55.72 83 LEU A N 1
ATOM 645 C CA . LEU A 1 83 ? -5.094 21.891 -0.354 1 55.72 83 LEU A CA 1
ATOM 646 C C . LEU A 1 83 ? -4.242 21.938 -1.618 1 55.72 83 LEU A C 1
ATOM 648 O O . LEU A 1 83 ? -4.723 21.609 -2.709 1 55.72 83 LEU A O 1
ATOM 652 N N . PHE A 1 84 ? -3.104 22.781 -1.321 1 52.22 84 PHE A N 1
ATOM 653 C CA . PHE A 1 84 ? -2.338 23.094 -2.52 1 52.22 84 PHE A CA 1
ATOM 654 C C . PHE A 1 84 ? -1.651 21.859 -3.074 1 52.22 84 PHE A C 1
ATOM 656 O O . PHE A 1 84 ? -1.481 20.859 -2.361 1 52.22 84 PHE A O 1
ATOM 663 N N . LEU A 1 85 ? -1.017 22.047 -4.242 1 55.56 85 LEU A N 1
ATOM 664 C CA . LEU A 1 85 ? -0.406 21.109 -5.184 1 55.56 85 LEU A CA 1
ATOM 665 C C . LEU A 1 85 ? 0.454 20.078 -4.449 1 55.56 85 LEU A C 1
ATOM 667 O O . LEU A 1 85 ? 0.868 20.312 -3.312 1 55.56 85 LEU A O 1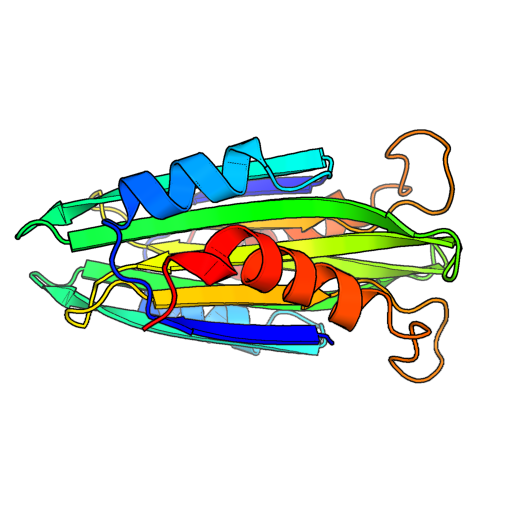
ATOM 671 N N . LYS A 1 86 ? 0.511 18.797 -4.707 1 62.97 86 LYS A N 1
ATOM 672 C CA . LYS A 1 86 ? 1.247 17.594 -4.359 1 62.97 86 LYS A CA 1
ATOM 673 C C . LYS A 1 86 ? 2.715 17.906 -4.082 1 62.97 86 LYS A C 1
ATOM 675 O O . LYS A 1 86 ? 3.598 17.125 -4.441 1 62.97 86 LYS A O 1
ATOM 680 N N . PHE A 1 87 ? 2.807 19.281 -3.438 1 80.69 87 PHE A N 1
ATOM 681 C CA . PHE A 1 87 ? 4.207 19.562 -3.162 1 80.69 87 PHE A CA 1
ATOM 682 C C . PHE A 1 87 ? 4.617 19.016 -1.802 1 80.69 87 PHE A C 1
ATOM 684 O O . PHE A 1 87 ? 3.939 19.266 -0.8 1 80.69 87 PHE A O 1
ATOM 691 N N . ASP A 1 88 ? 5.633 18.266 -1.658 1 88.31 88 ASP A N 1
ATOM 692 C CA . ASP A 1 88 ? 6.02 17.641 -0.395 1 88.31 88 ASP A CA 1
ATOM 693 C C . ASP A 1 88 ? 7.516 17.812 -0.139 1 88.31 88 ASP A C 1
ATOM 695 O O . ASP A 1 88 ? 8.117 17.031 0.608 1 88.31 88 ASP A O 1
ATOM 699 N N . TRP A 1 89 ? 8.273 18.766 -0.857 1 88.06 89 TRP A N 1
ATOM 700 C CA . TRP A 1 89 ? 9.68 19.109 -0.67 1 88.06 89 TRP A CA 1
ATOM 701 C C . TRP A 1 89 ? 10.57 17.906 -0.927 1 88.06 89 TRP A C 1
ATOM 703 O O . TRP A 1 89 ? 11.633 17.766 -0.321 1 88.06 89 TRP A O 1
ATOM 713 N N . GLY A 1 90 ? 10.055 16.891 -1.634 1 92.12 90 GLY A N 1
ATOM 714 C CA . GLY A 1 90 ? 10.844 15.719 -2.012 1 92.12 90 GLY A CA 1
ATOM 715 C C . GLY A 1 90 ? 10.766 14.594 -1 1 92.12 90 GLY A C 1
ATOM 716 O O . GLY A 1 90 ? 11.469 13.586 -1.125 1 92.12 90 GLY A O 1
ATOM 717 N N . ALA A 1 91 ? 9.906 14.781 0.001 1 92.75 91 ALA A N 1
ATOM 718 C CA . ALA A 1 91 ? 9.781 13.773 1.049 1 92.75 91 ALA A CA 1
ATOM 719 C C . ALA A 1 91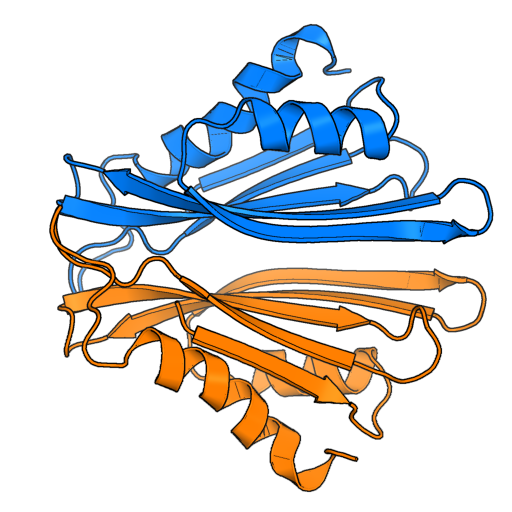 ? 9.398 12.414 0.461 1 92.75 91 ALA A C 1
ATOM 721 O O . ALA A 1 91 ? 10.031 11.406 0.758 1 92.75 91 ALA A O 1
ATOM 722 N N . SER A 1 92 ? 8.438 12.391 -0.426 1 94.62 92 SER A N 1
ATOM 723 C CA . SER A 1 92 ? 7.961 11.141 -1.001 1 94.62 92 SER A CA 1
ATOM 724 C C . SER A 1 92 ? 9.023 10.5 -1.891 1 94.62 92 SER A C 1
ATOM 726 O O . SER A 1 92 ? 9.227 9.289 -1.853 1 94.62 92 SER A O 1
ATOM 728 N N . GLU A 1 93 ? 9.664 11.312 -2.643 1 95.69 93 GLU A N 1
ATOM 729 C CA . GLU A 1 93 ? 10.727 10.789 -3.498 1 95.69 93 GLU A CA 1
ATOM 730 C C . GLU A 1 93 ? 11.844 10.164 -2.672 1 95.69 93 GLU A C 1
ATOM 732 O O . GLU A 1 93 ? 12.297 9.055 -2.963 1 95.69 93 GLU A O 1
ATOM 737 N N . ASP A 1 94 ? 12.297 10.898 -1.645 1 96.81 94 ASP A N 1
ATOM 738 C CA . ASP A 1 94 ? 13.344 10.391 -0.76 1 96.81 94 ASP A CA 1
ATOM 739 C C . ASP A 1 94 ? 12.922 9.07 -0.119 1 96.81 94 ASP A C 1
ATOM 741 O O . ASP A 1 94 ? 13.727 8.141 -0.013 1 96.81 94 ASP A O 1
ATOM 745 N N . PHE A 1 95 ? 11.688 9.039 0.317 1 97.44 95 PHE A N 1
ATOM 746 C CA . PHE A 1 95 ? 11.18 7.852 0.989 1 97.44 95 PHE A CA 1
ATOM 747 C C 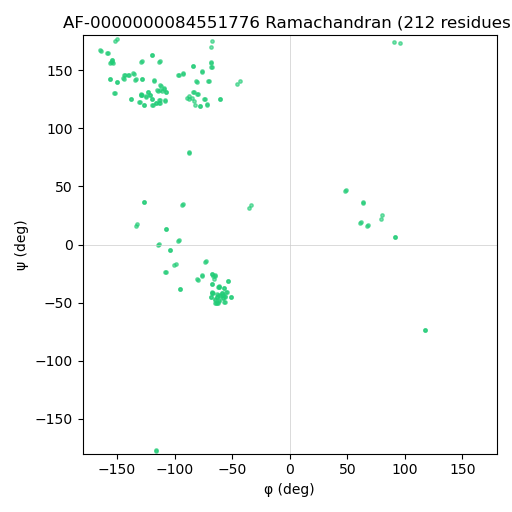. PHE A 1 95 ? 11.133 6.668 0.03 1 97.44 95 PHE A C 1
ATOM 749 O O . PHE A 1 95 ? 11.648 5.59 0.342 1 97.44 95 PHE A O 1
ATOM 756 N N . ALA A 1 96 ? 10.625 6.809 -1.139 1 98.12 96 ALA A N 1
ATOM 757 C CA . ALA A 1 96 ? 10.57 5.75 -2.141 1 98.12 96 ALA A CA 1
ATOM 758 C C . ALA A 1 96 ? 11.977 5.297 -2.531 1 98.12 96 ALA A C 1
ATOM 760 O O . ALA A 1 96 ? 12.234 4.098 -2.658 1 98.12 96 ALA A O 1
ATOM 761 N N . TYR A 1 97 ? 12.883 6.184 -2.59 1 98.19 97 TYR A N 1
ATOM 762 C CA . TYR A 1 97 ? 14.234 5.879 -3.033 1 98.19 97 TYR A CA 1
ATOM 763 C C . TYR A 1 97 ? 15.023 5.164 -1.94 1 98.19 97 TYR A C 1
ATOM 765 O O . TYR A 1 97 ? 16.016 4.484 -2.221 1 98.19 97 TYR A O 1
ATOM 773 N N . SER A 1 98 ? 14.641 5.406 -0.739 1 98.56 98 SER A N 1
ATOM 774 C CA . SER A 1 98 ? 15.328 4.719 0.35 1 98.56 98 SER A CA 1
ATOM 775 C C . SER A 1 98 ? 15.32 3.207 0.138 1 98.56 98 SER A C 1
ATOM 777 O O . SER A 1 98 ? 16.266 2.521 0.515 1 98.56 98 SER A O 1
ATOM 779 N N . VAL A 1 99 ? 14.32 2.611 -0.489 1 98.88 99 VAL A N 1
ATOM 780 C CA . VAL A 1 99 ? 14.234 1.183 -0.776 1 98.88 99 VAL A CA 1
ATOM 781 C C . VAL A 1 99 ? 15.281 0.802 -1.822 1 98.88 99 VAL A C 1
ATOM 783 O O . VAL A 1 99 ? 15.938 -0.233 -1.703 1 98.88 99 VAL A O 1
ATOM 786 N N . LYS A 1 100 ? 15.344 1.612 -2.818 1 98.69 100 LYS A N 1
ATOM 787 C CA . LYS A 1 100 ? 16.344 1.366 -3.854 1 98.69 100 LYS A CA 1
ATOM 788 C C . LYS A 1 100 ? 17.75 1.361 -3.27 1 98.69 100 LYS A C 1
ATOM 790 O O . LYS A 1 100 ? 18.578 0.521 -3.633 1 98.69 100 LYS A O 1
ATOM 795 N N . ASP A 1 101 ? 17.984 2.314 -2.369 1 98.75 101 ASP A N 1
ATOM 796 C CA . ASP A 1 101 ? 19.281 2.381 -1.721 1 98.75 101 ASP A CA 1
ATOM 797 C C . ASP A 1 101 ? 19.578 1.098 -0.947 1 98.75 101 ASP A C 1
ATOM 799 O O . ASP A 1 101 ? 20.703 0.575 -1.002 1 98.75 101 ASP A O 1
ATOM 803 N N . ILE A 1 102 ? 18.672 0.608 -0.254 1 98.88 102 ILE A N 1
ATOM 804 C CA . ILE A 1 102 ? 18.797 -0.613 0.534 1 98.88 102 ILE A CA 1
ATOM 805 C C . ILE A 1 102 ? 19.109 -1.79 -0.386 1 98.88 102 ILE A C 1
ATOM 807 O O . ILE A 1 102 ? 19.906 -2.666 -0.032 1 98.88 102 ILE A O 1
ATOM 811 N N . MET A 1 103 ? 18.531 -1.793 -1.568 1 98.88 103 MET A N 1
ATOM 812 C CA . MET A 1 103 ? 18.625 -2.936 -2.471 1 98.88 103 MET A CA 1
ATOM 813 C C . MET A 1 103 ? 19.75 -2.736 -3.486 1 98.88 103 MET A C 1
ATOM 815 O O . MET A 1 103 ? 19.953 -3.574 -4.367 1 98.88 103 MET A O 1
ATOM 819 N N . GLU A 1 104 ? 20.484 -1.695 -3.396 1 98.75 104 GLU A N 1
ATOM 820 C CA . GLU A 1 104 ? 21.391 -1.221 -4.434 1 98.75 104 GLU A CA 1
ATOM 821 C C . GLU A 1 104 ? 22.312 -2.336 -4.906 1 98.75 104 GLU A C 1
ATOM 823 O O . GLU A 1 104 ? 22.484 -2.551 -6.113 1 98.75 104 GLU A O 1
ATOM 828 N N . LYS A 1 105 ? 22.859 -3.066 -4.031 1 98.38 105 LYS A N 1
ATOM 829 C CA . LYS A 1 105 ? 23.859 -4.066 -4.371 1 98.38 105 LYS A CA 1
ATOM 830 C C . LYS A 1 105 ? 23.234 -5.273 -5.059 1 98.38 105 LYS A C 1
ATOM 832 O O . LYS A 1 105 ? 23.938 -6.113 -5.621 1 98.38 105 LYS A O 1
ATOM 837 N N . TYR A 1 106 ? 21.969 -5.414 -5.004 1 98.81 106 TYR A N 1
ATOM 838 C CA . TYR A 1 106 ? 21.281 -6.586 -5.559 1 98.81 106 TYR A CA 1
ATOM 839 C C . TYR A 1 106 ? 20.594 -6.242 -6.867 1 98.81 106 TYR A C 1
ATOM 841 O O . TYR A 1 106 ? 20.016 -7.121 -7.523 1 98.81 106 TYR A O 1
ATOM 849 N N . ILE A 1 107 ? 20.594 -4.961 -7.301 1 98.5 107 ILE A N 1
ATOM 850 C CA . ILE A 1 107 ? 19.859 -4.516 -8.484 1 98.5 107 ILE A CA 1
ATOM 851 C C . ILE A 1 107 ? 20.531 -5.062 -9.742 1 98.5 107 ILE A C 1
ATOM 853 O O . ILE A 1 107 ? 21.766 -5.062 -9.852 1 98.5 107 ILE A O 1
ATOM 857 N N . THR A 1 108 ? 19.672 -5.461 -10.688 1 95.94 108 THR A N 1
ATOM 858 C CA . THR A 1 108 ? 20.172 -6.008 -11.938 1 95.94 108 THR A CA 1
ATOM 859 C C . THR A 1 108 ? 19.844 -5.078 -13.109 1 95.94 108 THR A C 1
ATOM 861 O O . THR A 1 108 ? 18.844 -4.359 -13.07 1 95.94 108 THR A O 1
ATOM 864 N N . MET B 1 1 ? -3.82 4.484 12.539 1 78.81 1 MET B N 1
ATOM 865 C CA . MET B 1 1 ? -3.949 3.518 11.453 1 78.81 1 MET B CA 1
ATOM 866 C C . MET B 1 1 ? -5.328 2.867 11.461 1 78.81 1 MET B C 1
ATOM 868 O O . MET B 1 1 ? -5.852 2.529 12.523 1 78.81 1 MET B O 1
ATOM 872 N N . GLY B 1 2 ? -6.004 2.945 10.195 1 91.25 2 GLY B N 1
ATOM 873 C CA . GLY B 1 2 ? -7.273 2.256 10.016 1 91.25 2 GLY B CA 1
ATOM 874 C C . GLY B 1 2 ? -7.188 1.106 9.031 1 91.25 2 GLY B C 1
ATOM 875 O O . GLY B 1 2 ? -6.574 1.234 7.969 1 91.25 2 GLY B O 1
ATOM 876 N N . SER B 1 3 ? -7.758 -0.065 9.453 1 96.25 3 SER B N 1
ATOM 877 C CA . SER B 1 3 ? -7.727 -1.199 8.531 1 96.25 3 SER B CA 1
ATOM 878 C C . SER B 1 3 ? -9.008 -2.021 8.633 1 96.25 3 SER B C 1
ATOM 880 O O . SER B 1 3 ? -9.648 -2.055 9.68 1 96.25 3 SER B O 1
ATOM 882 N N . CYS B 1 4 ? -9.383 -2.557 7.457 1 97.44 4 CYS B N 1
ATOM 883 C CA . CYS B 1 4 ? -10.477 -3.521 7.375 1 97.44 4 CYS B CA 1
ATOM 884 C C . CYS B 1 4 ? -10.109 -4.688 6.465 1 97.44 4 CYS B C 1
ATOM 886 O O . CYS B 1 4 ? -9.266 -4.543 5.574 1 97.44 4 CYS B O 1
ATOM 888 N N . ASN B 1 5 ? -10.617 -5.812 6.801 1 98.12 5 ASN B N 1
ATOM 889 C CA . ASN B 1 5 ? -10.461 -7.047 6.039 1 98.12 5 ASN B CA 1
ATOM 890 C C . ASN B 1 5 ? -11.773 -7.828 5.961 1 98.12 5 ASN B C 1
ATOM 892 O O . ASN B 1 5 ? -12.383 -8.125 6.992 1 98.12 5 ASN B O 1
ATOM 896 N N . PHE B 1 6 ? -12.234 -8.156 4.719 1 98.69 6 PHE B N 1
ATOM 897 C CA . PHE B 1 6 ? -13.516 -8.836 4.566 1 98.69 6 PHE B CA 1
ATOM 898 C C . PHE B 1 6 ? -13.555 -9.641 3.271 1 98.69 6 PHE B C 1
ATOM 900 O O . PHE B 1 6 ? -12.789 -9.359 2.34 1 98.69 6 PHE B O 1
ATOM 907 N N . LYS B 1 7 ? -14.453 -10.641 3.205 1 98.81 7 LYS B N 1
ATOM 908 C CA . LYS B 1 7 ? -14.68 -11.453 2.014 1 98.81 7 LYS B CA 1
ATOM 909 C C . LYS B 1 7 ? -15.859 -10.922 1.205 1 98.81 7 LYS B C 1
ATOM 911 O O . LYS B 1 7 ? -16.828 -10.398 1.772 1 98.81 7 LYS B O 1
ATOM 916 N N . VAL B 1 8 ? -15.781 -11.031 -0.094 1 98.94 8 VAL B N 1
ATOM 917 C CA . VAL B 1 8 ? -16.891 -10.609 -0.939 1 98.94 8 VAL B CA 1
ATOM 918 C C . VAL B 1 8 ? -17.266 -11.727 -1.913 1 98.94 8 VAL B C 1
ATOM 920 O O . VAL B 1 8 ? -16.438 -12.594 -2.211 1 98.94 8 VAL B O 1
ATOM 923 N N . ARG B 1 9 ? -18.453 -11.711 -2.41 1 98.62 9 ARG B N 1
ATOM 924 C CA . ARG B 1 9 ? -18.938 -12.688 -3.379 1 98.62 9 ARG B CA 1
ATOM 925 C C . ARG B 1 9 ? -18.734 -12.188 -4.805 1 98.62 9 ARG B C 1
ATOM 927 O O . ARG B 1 9 ? -19.656 -12.258 -5.629 1 98.62 9 ARG B O 1
ATOM 934 N N . LEU B 1 10 ? -17.75 -11.484 -5.129 1 98.81 10 LEU B N 1
ATOM 935 C CA . LEU B 1 10 ? -17.312 -11.008 -6.434 1 98.81 10 LEU B CA 1
ATOM 936 C C . LEU B 1 10 ? -15.992 -11.656 -6.832 1 98.81 10 LEU B C 1
ATOM 938 O O . LEU B 1 10 ? -15.242 -12.125 -5.973 1 98.81 10 LEU B O 1
ATOM 942 N N . SER B 1 11 ? -15.727 -11.68 -8.125 1 98.56 11 SER B N 1
ATOM 943 C CA . SER B 1 11 ? -14.367 -12 -8.555 1 98.56 11 SER B CA 1
ATOM 944 C C . SER B 1 11 ? -13.398 -10.883 -8.18 1 98.56 11 SER B C 1
ATOM 946 O O . SER B 1 11 ? -13.797 -9.734 -7.996 1 98.56 11 SER B O 1
ATOM 948 N N . PRO B 1 12 ? -12.156 -11.211 -8.078 1 98.88 12 PRO B N 1
ATOM 949 C CA . PRO B 1 12 ? -11.18 -10.164 -7.777 1 98.88 12 PRO B CA 1
ATOM 950 C C . PRO B 1 12 ? -11.234 -9.008 -8.773 1 98.88 12 PRO B C 1
ATOM 952 O O . PRO B 1 12 ? -11.141 -7.844 -8.375 1 98.88 12 PRO B O 1
ATOM 955 N N . ARG B 1 13 ? -11.383 -9.281 -10.039 1 98.81 13 ARG B N 1
ATOM 956 C CA . ARG B 1 13 ? -11.43 -8.242 -11.062 1 98.81 13 ARG B CA 1
ATOM 957 C C . ARG B 1 13 ? -12.633 -7.332 -10.859 1 98.81 13 ARG B C 1
ATOM 959 O O . ARG B 1 13 ? -12.516 -6.105 -10.953 1 98.81 13 ARG B O 1
ATOM 966 N N . GLU B 1 14 ? -13.742 -7.93 -10.555 1 98.88 14 GLU B N 1
ATOM 967 C CA . GLU B 1 14 ? -14.945 -7.133 -10.312 1 98.88 14 GLU B CA 1
ATOM 968 C C . GLU B 1 14 ? -14.766 -6.215 -9.109 1 98.88 14 GLU B C 1
ATOM 970 O O . GLU B 1 14 ? -15.094 -5.027 -9.172 1 98.88 14 GLU B O 1
ATOM 975 N N . ALA B 1 15 ? -14.32 -6.793 -7.996 1 98.94 15 ALA B N 1
ATOM 976 C CA . ALA B 1 15 ? -14.078 -5.996 -6.797 1 98.94 15 ALA B CA 1
ATOM 977 C C . ALA B 1 15 ? -13.102 -4.859 -7.078 1 98.94 15 ALA B C 1
ATOM 979 O O . ALA B 1 15 ? -13.344 -3.715 -6.688 1 98.94 15 ALA B O 1
ATOM 980 N N . PHE B 1 16 ? -12.062 -5.203 -7.781 1 98.94 16 PHE B N 1
ATOM 981 C CA . PHE B 1 16 ? -11.031 -4.246 -8.156 1 98.94 16 PHE B CA 1
ATOM 982 C C . PHE B 1 16 ? -11.625 -3.078 -8.93 1 98.94 16 PHE B C 1
ATOM 984 O O . PHE B 1 16 ? -11.383 -1.915 -8.602 1 98.94 16 PHE B O 1
ATOM 991 N N . ASP B 1 17 ? -12.422 -3.369 -9.93 1 98.94 17 ASP B N 1
ATOM 992 C CA . ASP B 1 17 ? -12.992 -2.355 -10.812 1 98.94 17 ASP B CA 1
ATOM 993 C C . ASP B 1 17 ? -13.984 -1.468 -10.062 1 98.94 17 ASP B C 1
ATOM 995 O O . ASP B 1 17 ? -13.992 -0.248 -10.242 1 98.94 17 ASP B O 1
ATOM 999 N N . ILE B 1 18 ? -14.773 -2.059 -9.258 1 98.94 18 ILE B N 1
ATOM 1000 C CA . ILE B 1 18 ? -15.773 -1.316 -8.5 1 98.94 18 ILE B CA 1
ATOM 1001 C C . ILE B 1 18 ? -15.086 -0.352 -7.539 1 98.94 18 ILE B C 1
ATOM 1003 O O . ILE B 1 18 ? -15.43 0.833 -7.488 1 98.94 18 ILE B O 1
ATOM 1007 N N . ILE B 1 19 ? -14.133 -0.851 -6.773 1 98.94 19 ILE B N 1
ATOM 1008 C CA . ILE B 1 19 ? -13.453 -0.034 -5.777 1 98.94 19 ILE B CA 1
ATOM 1009 C C . ILE B 1 19 ? -12.695 1.096 -6.469 1 98.94 19 ILE B C 1
ATOM 1011 O O . ILE B 1 19 ? -12.773 2.252 -6.047 1 98.94 19 ILE B O 1
ATOM 1015 N N . GLN B 1 20 ? -12 0.741 -7.527 1 98.94 20 GLN B N 1
ATOM 1016 C CA . GLN B 1 20 ? -11.25 1.758 -8.258 1 98.94 20 GLN B CA 1
ATOM 1017 C C . GLN B 1 20 ? -12.172 2.877 -8.734 1 98.94 20 GLN B C 1
ATOM 1019 O O . GLN B 1 20 ? -11.805 4.055 -8.688 1 98.94 20 GLN B O 1
ATOM 1024 N N . ASP B 1 21 ? -13.312 2.529 -9.125 1 98.75 21 ASP B N 1
ATOM 1025 C CA . ASP B 1 21 ? -14.25 3.479 -9.711 1 98.75 21 ASP B CA 1
ATOM 1026 C C . ASP B 1 21 ? -14.961 4.297 -8.633 1 98.75 21 ASP B C 1
ATOM 1028 O O . ASP B 1 21 ? -15.312 5.453 -8.859 1 98.75 21 ASP B O 1
ATOM 1032 N N . GLN B 1 22 ? -15.141 3.744 -7.543 1 98.88 22 GLN B N 1
ATOM 1033 C CA . GLN B 1 22 ? -16.109 4.348 -6.641 1 98.88 22 GLN B CA 1
ATOM 1034 C C . GLN B 1 22 ? -15.422 5.031 -5.461 1 98.88 22 GLN B C 1
ATOM 1036 O O . GLN B 1 22 ? -16.047 5.836 -4.758 1 98.88 22 GLN B O 1
ATOM 1041 N N . VAL B 1 23 ? -14.234 4.625 -5.137 1 98.75 23 VAL B N 1
ATOM 1042 C CA . VAL B 1 23 ? -13.547 5.348 -4.07 1 98.75 23 VAL B CA 1
ATOM 1043 C C . VAL B 1 23 ? -13.367 6.812 -4.469 1 98.75 23 VAL B C 1
ATOM 1045 O O . VAL B 1 23 ? -12.82 7.105 -5.539 1 98.75 23 VAL B O 1
ATOM 1048 N N . ASN B 1 24 ? -13.82 7.719 -3.648 1 98 24 ASN B N 1
ATOM 1049 C CA . ASN B 1 24 ? -13.719 9.148 -3.895 1 98 24 ASN B CA 1
ATOM 1050 C C . ASN B 1 24 ? -12.398 9.711 -3.375 1 98 24 ASN B C 1
ATOM 1052 O O . ASN B 1 24 ? -12.375 10.422 -2.365 1 98 24 ASN B O 1
ATOM 1056 N N . ALA B 1 25 ? -11.398 9.523 -4.109 1 97.38 25 ALA B N 1
ATOM 1057 C CA . ALA B 1 25 ? -10.039 9.945 -3.791 1 97.38 25 ALA B CA 1
ATOM 1058 C C . ALA B 1 25 ? -9.148 9.906 -5.031 1 97.38 25 ALA B C 1
ATOM 1060 O O . ALA B 1 25 ? -9.555 9.398 -6.078 1 97.38 25 ALA B O 1
ATOM 1061 N N . ASP B 1 26 ? -8.008 10.477 -4.973 1 95.12 26 ASP B N 1
ATOM 1062 C CA . ASP B 1 26 ? -7.055 10.414 -6.074 1 95.12 26 ASP B CA 1
ATOM 1063 C C . ASP B 1 26 ? -6.402 9.039 -6.164 1 95.12 26 ASP B C 1
ATOM 1065 O O . ASP B 1 26 ? -5.867 8.531 -5.18 1 95.12 26 ASP B O 1
ATOM 1069 N N . LEU B 1 27 ? -6.488 8.414 -7.328 1 97.81 27 LEU B N 1
ATOM 1070 C CA . LEU B 1 27 ? -5.793 7.156 -7.562 1 97.81 27 LEU B CA 1
ATOM 1071 C C . LEU B 1 27 ? -4.312 7.398 -7.828 1 97.81 27 LEU B C 1
ATOM 1073 O O . LEU B 1 27 ? -3.949 8.047 -8.812 1 97.81 27 LEU B O 1
ATOM 1077 N N . ILE B 1 28 ? -3.51 6.836 -6.98 1 96.62 28 ILE B N 1
ATOM 1078 C CA . ILE B 1 28 ? -2.07 7.059 -7.059 1 96.62 28 ILE B CA 1
ATOM 1079 C C . ILE B 1 28 ? -1.413 5.926 -7.844 1 96.62 28 ILE B C 1
ATOM 1081 O O . ILE B 1 28 ? -0.448 6.152 -8.578 1 96.62 28 ILE B O 1
ATOM 1085 N N . TYR B 1 29 ? -1.904 4.727 -7.625 1 98.44 29 TYR B N 1
ATOM 1086 C CA . TYR B 1 29 ? -1.317 3.535 -8.234 1 98.44 29 TYR B CA 1
ATOM 1087 C C . TYR B 1 29 ? -2.344 2.412 -8.328 1 98.44 29 TYR B C 1
ATOM 1089 O O . TYR B 1 29 ? -3.213 2.279 -7.465 1 98.44 29 TYR B O 1
ATOM 1097 N N . SER B 1 30 ? -2.316 1.697 -9.344 1 98.81 30 SER B N 1
ATOM 1098 C CA . SER B 1 30 ? -3.139 0.5 -9.484 1 98.81 30 SER B CA 1
ATOM 1099 C C . SER B 1 30 ? -2.395 -0.594 -10.242 1 98.81 30 SER B C 1
ATOM 1101 O O . SER B 1 30 ? -1.643 -0.308 -11.18 1 98.81 30 SER B O 1
ATOM 1103 N N . GLU B 1 31 ? -2.596 -1.819 -9.828 1 98.81 31 GLU B N 1
ATOM 1104 C CA . GLU B 1 31 ? -2.035 -2.99 -10.5 1 98.81 31 GLU B CA 1
ATOM 1105 C C . GLU B 1 31 ? -2.91 -4.223 -10.281 1 98.81 31 GLU B C 1
ATOM 1107 O O . GLU B 1 31 ? -3.332 -4.496 -9.156 1 98.81 31 GLU B O 1
ATOM 1112 N N . PHE B 1 32 ? -3.193 -4.848 -11.344 1 98.81 32 PHE B N 1
ATOM 1113 C CA . PHE B 1 32 ? -3.941 -6.098 -11.289 1 98.81 32 PHE B CA 1
ATOM 1114 C C . PHE B 1 32 ? -3.186 -7.215 -11.992 1 98.81 32 PHE B C 1
ATOM 1116 O O . PHE B 1 32 ? -2.734 -7.043 -13.133 1 98.81 32 PHE B O 1
ATOM 1123 N N . ASN B 1 33 ? -2.99 -8.305 -11.336 1 98.5 33 ASN B N 1
ATOM 1124 C CA . ASN B 1 33 ? -2.303 -9.461 -11.906 1 98.5 33 ASN B CA 1
ATOM 1125 C C . ASN B 1 33 ? -3.209 -10.688 -11.953 1 98.5 33 ASN B C 1
ATOM 1127 O O . ASN B 1 33 ? -3.68 -11.156 -10.914 1 98.5 33 ASN B O 1
ATOM 1131 N N . SER B 1 34 ? -3.418 -11.172 -13.148 1 97.5 34 SER B N 1
ATOM 1132 C CA . SER B 1 34 ? -4.055 -12.477 -13.305 1 97.5 34 SER B CA 1
ATOM 1133 C C . SER B 1 34 ? -3.037 -13.602 -13.172 1 97.5 34 SER B C 1
ATOM 1135 O O . SER B 1 34 ? -1.96 -13.547 -13.773 1 97.5 34 SER B O 1
ATOM 1137 N N . LEU B 1 35 ? -3.35 -14.641 -12.344 1 96.12 35 LEU B N 1
ATOM 1138 C CA . LEU B 1 35 ? -2.443 -15.75 -12.078 1 96.12 35 LEU B CA 1
ATOM 1139 C C . LEU B 1 35 ? -3.033 -17.062 -12.594 1 96.12 35 LEU B C 1
ATOM 1141 O O . LEU B 1 35 ? -4.066 -17.062 -13.266 1 96.12 35 LEU B O 1
ATOM 1145 N N . ASP B 1 36 ? -2.301 -18.125 -12.352 1 91.06 36 ASP B N 1
ATOM 1146 C CA . ASP B 1 36 ? -2.799 -19.438 -12.75 1 91.06 36 ASP B CA 1
ATOM 1147 C C . ASP B 1 36 ? -4.02 -19.828 -11.922 1 91.06 36 ASP B C 1
ATOM 1149 O O . ASP B 1 36 ? -4.207 -19.344 -10.805 1 91.06 36 ASP B O 1
ATOM 1153 N N . HIS B 1 37 ? -4.91 -20.688 -12.523 1 92.06 37 HIS B N 1
ATOM 1154 C CA . HIS B 1 37 ? -6.047 -21.297 -11.836 1 92.06 37 HIS B CA 1
ATOM 1155 C C . HIS B 1 37 ? -7.039 -20.234 -11.375 1 92.06 37 HIS B C 1
ATOM 1157 O O . HIS B 1 37 ? -7.539 -20.281 -10.25 1 92.06 37 HIS B O 1
ATOM 1163 N N . GLU B 1 38 ? -7.234 -19.203 -12.125 1 94.44 38 GLU B N 1
ATOM 1164 C CA . GLU B 1 38 ? -8.234 -18.156 -11.93 1 94.44 38 GLU B CA 1
ATOM 1165 C C . GLU B 1 38 ? -7.93 -17.328 -10.688 1 94.44 38 GLU B C 1
ATOM 1167 O O . GLU B 1 38 ? -8.828 -16.688 -10.125 1 94.44 38 GLU B O 1
ATOM 1172 N N . LYS B 1 39 ? -6.777 -17.453 -10.25 1 97 39 LYS B N 1
ATOM 1173 C CA . LYS B 1 39 ? -6.344 -16.625 -9.125 1 97 39 LYS B CA 1
ATOM 1174 C C . LYS B 1 39 ? -5.867 -15.25 -9.602 1 97 39 LYS B C 1
ATOM 1176 O O . LYS B 1 39 ? -5.488 -15.094 -10.766 1 97 39 LYS B O 1
ATOM 1181 N N . ALA B 1 40 ? -5.969 -14.266 -8.734 1 98.5 40 ALA B N 1
ATOM 1182 C CA . ALA B 1 40 ? -5.555 -12.914 -9.094 1 98.5 40 ALA B CA 1
ATOM 1183 C C . ALA B 1 40 ? -5.188 -12.109 -7.848 1 98.5 40 ALA B C 1
ATOM 1185 O O . ALA B 1 40 ? -5.578 -12.461 -6.734 1 98.5 40 ALA B O 1
ATOM 1186 N N . THR B 1 41 ? -4.398 -11.117 -8.055 1 98.75 41 THR B N 1
ATOM 1187 C CA . THR B 1 41 ? -4.094 -10.102 -7.051 1 98.75 41 THR B CA 1
ATOM 1188 C C . THR B 1 41 ? -4.309 -8.703 -7.613 1 98.75 41 THR B C 1
ATOM 1190 O O . THR B 1 41 ? -4.066 -8.453 -8.797 1 98.75 41 THR B O 1
ATOM 1193 N N . GLY B 1 42 ? -4.805 -7.82 -6.812 1 98.88 42 GLY B N 1
ATOM 1194 C CA . GLY B 1 42 ? -4.965 -6.41 -7.137 1 98.88 42 GLY B CA 1
ATOM 1195 C C . GLY B 1 42 ? -4.492 -5.488 -6.027 1 98.88 42 GLY B C 1
ATOM 1196 O O . GLY B 1 42 ? -4.66 -5.789 -4.844 1 98.88 42 GLY B O 1
ATOM 1197 N N . VAL B 1 43 ? -3.896 -4.43 -6.391 1 98.94 43 VAL B N 1
ATOM 1198 C CA . VAL B 1 43 ? -3.48 -3.377 -5.473 1 98.94 43 VAL B CA 1
ATOM 1199 C C . VAL B 1 43 ? -3.992 -2.025 -5.965 1 98.94 43 VAL B C 1
ATOM 1201 O O . VAL B 1 43 ? -3.838 -1.689 -7.141 1 98.94 43 VAL B O 1
ATOM 1204 N N . LEU B 1 44 ? -4.621 -1.324 -5.129 1 98.94 44 LEU B N 1
ATOM 1205 C CA . LEU B 1 44 ? -5 0.069 -5.348 1 98.94 44 LEU B CA 1
ATOM 1206 C C . LEU B 1 44 ? -4.441 0.96 -4.242 1 98.94 44 LEU B C 1
ATOM 1208 O O . LEU B 1 44 ? -4.523 0.615 -3.061 1 98.94 44 LEU B O 1
ATOM 1212 N N . ILE B 1 45 ? -3.822 2.033 -4.633 1 98.88 45 ILE B N 1
ATOM 1213 C CA . ILE B 1 45 ? -3.361 3.035 -3.678 1 98.88 45 ILE B CA 1
ATOM 1214 C C . ILE B 1 45 ? -4.027 4.379 -3.975 1 98.88 45 ILE B C 1
ATOM 1216 O O . ILE B 1 45 ? -3.945 4.883 -5.098 1 98.88 45 ILE B O 1
ATOM 1220 N N . PHE B 1 46 ? -4.641 4.902 -3.008 1 97.81 46 PHE B N 1
ATOM 1221 C CA . PHE B 1 46 ? -5.328 6.184 -3.115 1 97.81 46 PHE B CA 1
ATOM 1222 C C . PHE B 1 46 ? -4.742 7.195 -2.137 1 97.81 46 PHE B C 1
ATOM 1224 O O . PHE B 1 46 ? -4.062 6.82 -1.182 1 97.81 46 PHE B O 1
ATOM 1231 N N . GLU B 1 47 ? -5.062 8.414 -2.412 1 95.81 47 GLU B N 1
ATOM 1232 C CA . GLU B 1 47 ? -4.781 9.516 -1.492 1 95.81 47 GLU B CA 1
ATOM 1233 C C . GLU B 1 47 ? -5.93 10.516 -1.454 1 95.81 47 GLU B C 1
ATOM 1235 O O . GLU B 1 47 ? -6.574 10.766 -2.477 1 95.81 47 GLU B O 1
ATOM 1240 N N . LYS B 1 48 ? -6.137 11.07 -0.296 1 93.38 48 LYS B N 1
ATOM 1241 C CA . LYS B 1 48 ? -7.219 12.039 -0.136 1 93.38 48 LYS B CA 1
ATOM 1242 C C . LYS B 1 48 ? -6.879 13.062 0.94 1 93.38 48 LYS B C 1
ATOM 1244 O O . LYS B 1 48 ? -6.324 12.719 1.984 1 93.38 48 LYS B O 1
ATOM 1249 N N . TYR B 1 49 ? -7.227 14.281 0.676 1 91.5 49 TYR B N 1
ATOM 1250 C CA . TYR B 1 49 ? -7.07 15.328 1.68 1 91.5 49 TYR B CA 1
ATOM 1251 C C . TYR B 1 49 ? -8.211 15.289 2.688 1 91.5 49 TYR B C 1
ATOM 1253 O O . TYR B 1 49 ? -9.383 15.273 2.307 1 91.5 49 TYR B O 1
ATOM 1261 N N . PHE B 1 50 ? -7.77 15.289 3.943 1 90.94 50 PHE B N 1
ATOM 1262 C CA . PHE B 1 50 ? -8.742 15.359 5.031 1 90.94 50 PHE B CA 1
ATOM 1263 C C . PHE B 1 50 ? -8.617 16.672 5.785 1 90.94 50 PHE B C 1
ATOM 1265 O O . PHE B 1 50 ? -7.586 16.953 6.402 1 90.94 50 PHE B O 1
ATOM 1272 N N . PHE B 1 51 ? -9.719 17.359 5.848 1 90.06 51 PHE B N 1
ATOM 1273 C CA . PHE B 1 51 ? -9.719 18.688 6.465 1 90.06 51 PHE B CA 1
ATOM 1274 C C . PHE B 1 51 ? -9.461 18.578 7.965 1 90.06 51 PHE B C 1
ATOM 1276 O O . PHE B 1 51 ? -8.797 19.438 8.539 1 90.06 51 PHE B O 1
ATOM 1283 N N . ARG B 1 52 ? -9.93 17.578 8.5 1 88.94 52 ARG B N 1
ATOM 1284 C CA . ARG B 1 52 ? -9.867 17.469 9.953 1 88.94 52 ARG B CA 1
ATOM 1285 C C . ARG B 1 52 ? -8.43 17.312 10.438 1 88.94 52 ARG B C 1
ATOM 1287 O O . ARG B 1 52 ? -8.109 17.656 11.578 1 88.94 52 ARG B O 1
ATOM 1294 N N . VAL B 1 53 ? -7.516 16.781 9.594 1 86.38 53 VAL B N 1
ATOM 1295 C CA . VAL B 1 53 ? -6.109 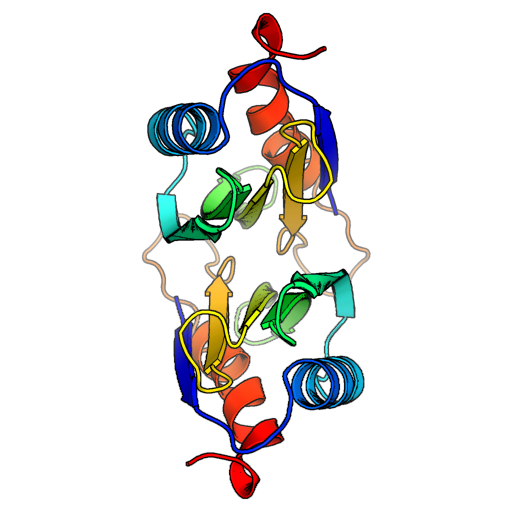16.656 9.969 1 86.38 53 VAL B CA 1
ATOM 1296 C C . VAL B 1 53 ? -5.258 17.578 9.102 1 86.38 53 VAL B C 1
ATOM 1298 O O . VAL B 1 53 ? -4.039 17.641 9.266 1 86.38 53 VAL B O 1
ATOM 1301 N N . SER B 1 54 ? -5.891 18.281 8.25 1 84 54 SER B N 1
ATOM 1302 C CA . SER B 1 54 ? -5.234 19.188 7.324 1 84 54 SER B CA 1
ATOM 1303 C C . SER B 1 54 ? -4.059 18.516 6.625 1 84 54 SER B C 1
ATOM 1305 O O . SER B 1 54 ? -2.961 19.078 6.566 1 84 54 SER B O 1
ATOM 1307 N N . ASN B 1 55 ? -4.32 17.297 6.148 1 85.75 55 ASN B N 1
ATOM 1308 C CA . ASN B 1 55 ? -3.291 16.5 5.488 1 85.75 55 ASN B CA 1
ATOM 1309 C C . ASN B 1 55 ? -3.896 15.5 4.508 1 85.75 55 ASN B C 1
ATOM 1311 O O . ASN B 1 55 ? -5.074 15.156 4.613 1 85.75 55 ASN B O 1
ATOM 1315 N N . ARG B 1 56 ? -3.1 15.133 3.617 1 91.12 56 ARG B N 1
ATOM 1316 C CA . ARG B 1 56 ? -3.492 14 2.783 1 91.12 56 ARG B CA 1
ATOM 1317 C C . ARG B 1 56 ? -3.217 12.68 3.488 1 91.12 56 ARG B C 1
ATOM 1319 O O . ARG B 1 56 ? -2.189 12.523 4.152 1 91.12 56 ARG B O 1
ATOM 1326 N N . VAL B 1 57 ? -4.109 11.758 3.344 1 93.56 57 VAL B N 1
ATOM 1327 C CA . VAL B 1 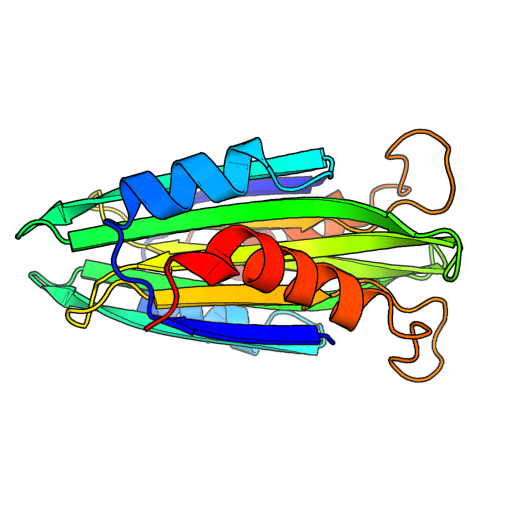57 ? -4.027 10.43 3.941 1 93.56 57 VAL B CA 1
ATOM 1328 C C . VAL B 1 57 ? -3.98 9.375 2.844 1 93.56 57 VAL B C 1
ATOM 1330 O O . VAL B 1 57 ? -4.645 9.508 1.814 1 93.56 57 VAL B O 1
ATOM 1333 N N . ALA B 1 58 ? -3.176 8.352 3.062 1 95.94 58 ALA B N 1
ATOM 1334 C CA . ALA B 1 58 ? -3.047 7.273 2.088 1 95.94 58 ALA B CA 1
ATOM 1335 C C . ALA B 1 58 ? -4.012 6.133 2.4 1 95.94 58 ALA B C 1
ATOM 1337 O O . ALA B 1 58 ? -4.297 5.852 3.566 1 95.94 58 ALA B O 1
ATOM 1338 N N . LEU B 1 59 ? -4.492 5.469 1.377 1 98.31 59 LEU B N 1
ATOM 1339 C CA . LEU B 1 59 ? -5.285 4.246 1.455 1 98.31 59 LEU B CA 1
ATOM 1340 C C . LEU B 1 59 ? -4.738 3.186 0.507 1 98.31 59 LEU B C 1
ATOM 1342 O O . LEU B 1 59 ? -4.57 3.441 -0.688 1 98.31 59 LEU B O 1
ATOM 1346 N N . VAL B 1 60 ? -4.387 2.037 1.025 1 98.88 60 VAL B N 1
ATOM 1347 C CA . VAL B 1 60 ? -3.969 0.879 0.242 1 98.88 60 VAL B CA 1
ATOM 1348 C C . VAL B 1 60 ? -5.055 -0.193 0.284 1 98.88 60 VAL B C 1
ATOM 1350 O O . VAL B 1 60 ? -5.504 -0.588 1.362 1 98.88 60 VAL B O 1
ATOM 1353 N N . VAL B 1 61 ? -5.492 -0.593 -0.879 1 98.94 61 VAL B N 1
ATOM 1354 C CA . VAL B 1 61 ? -6.465 -1.677 -0.981 1 98.94 61 VAL B CA 1
ATOM 1355 C C . VAL B 1 61 ? -5.82 -2.887 -1.654 1 98.94 61 VAL B C 1
ATOM 1357 O O . VAL B 1 61 ? -5.258 -2.771 -2.744 1 98.94 61 VAL B O 1
ATOM 1360 N N . LEU B 1 62 ? -5.828 -3.99 -0.963 1 98.94 62 LEU B N 1
ATOM 1361 C CA . LEU B 1 62 ? -5.355 -5.27 -1.479 1 98.94 62 LEU B CA 1
ATOM 1362 C C . LEU B 1 62 ? -6.523 -6.211 -1.755 1 98.94 62 LEU B C 1
ATOM 1364 O O . LEU B 1 62 ? -7.418 -6.355 -0.92 1 98.94 62 LEU B O 1
ATOM 1368 N N . ILE B 1 63 ? -6.535 -6.793 -2.914 1 98.94 63 ILE B N 1
ATOM 1369 C CA . ILE B 1 63 ? -7.586 -7.719 -3.32 1 98.94 63 ILE B CA 1
ATOM 1370 C C . ILE B 1 63 ? -6.961 -9.008 -3.844 1 98.94 63 ILE B C 1
ATOM 1372 O O . ILE B 1 63 ? -6.055 -8.977 -4.68 1 98.94 63 ILE B O 1
ATOM 1376 N N . ASP B 1 64 ? -7.355 -10.164 -3.379 1 98.81 64 ASP B N 1
ATOM 1377 C CA . ASP B 1 64 ? -6.887 -11.398 -3.984 1 98.81 64 ASP B CA 1
ATOM 1378 C C . ASP B 1 64 ? -7.836 -12.555 -3.676 1 98.81 64 ASP B C 1
ATOM 1380 O O . ASP B 1 64 ? -8.766 -12.414 -2.877 1 98.81 64 ASP B O 1
ATOM 1384 N N . ASN B 1 65 ? -7.73 -13.625 -4.363 1 98.62 65 ASN B N 1
ATOM 1385 C CA . ASN B 1 65 ? -8.43 -14.867 -4.051 1 98.62 65 ASN B CA 1
ATOM 1386 C C . ASN B 1 65 ? -7.461 -16.047 -3.947 1 98.62 65 ASN B C 1
ATOM 1388 O O . ASN B 1 65 ? -7.781 -17.156 -4.367 1 98.62 65 ASN B O 1
ATOM 1392 N N . LEU B 1 66 ? -6.238 -15.773 -3.389 1 97.5 66 LEU B N 1
ATOM 1393 C CA . LEU B 1 66 ? -5.152 -16.75 -3.352 1 97.5 66 LEU B CA 1
ATOM 1394 C C . LEU B 1 66 ? -5.52 -17.938 -2.484 1 97.5 66 LEU B C 1
ATOM 1396 O O . LEU B 1 66 ? -5.02 -19.047 -2.701 1 97.5 66 LEU B O 1
ATOM 1400 N N . LYS B 1 67 ? -6.379 -17.719 -1.555 1 95.31 67 LYS B N 1
ATOM 1401 C CA . LYS B 1 67 ? -6.773 -18.797 -0.639 1 95.31 67 LYS B CA 1
ATOM 1402 C C . LYS B 1 67 ? -8.195 -19.281 -0.935 1 95.31 67 LYS B C 1
ATOM 1404 O O . LYS B 1 67 ? -8.828 -19.891 -0.084 1 95.31 67 LYS B O 1
ATOM 1409 N N . GLY B 1 68 ? -8.758 -18.906 -2.072 1 95.12 68 GLY B N 1
ATOM 1410 C CA . GLY B 1 68 ? -10.086 -19.359 -2.459 1 95.12 68 GLY B CA 1
ATOM 1411 C C . GLY B 1 68 ? -11.086 -18.234 -2.596 1 95.12 68 GLY B C 1
ATOM 1412 O O . GLY B 1 68 ? -11.406 -17.812 -3.709 1 95.12 68 GLY B O 1
ATOM 1413 N N . ASP B 1 69 ? -11.5 -17.703 -1.516 1 97.88 69 ASP B N 1
ATOM 1414 C CA . ASP B 1 69 ? -12.445 -16.594 -1.528 1 97.88 69 ASP B CA 1
ATOM 1415 C C . ASP B 1 69 ? -11.758 -15.281 -1.908 1 97.88 69 ASP B C 1
ATOM 1417 O O . ASP B 1 69 ? -10.562 -15.102 -1.654 1 97.88 69 ASP B O 1
ATOM 1421 N N . THR B 1 70 ? -12.57 -14.414 -2.574 1 98.81 70 THR B N 1
ATOM 1422 C CA . THR B 1 70 ? -12.055 -13.07 -2.801 1 98.81 70 THR B CA 1
ATOM 1423 C C . THR B 1 70 ? -12.023 -12.273 -1.497 1 98.81 70 THR B C 1
ATOM 1425 O O . THR B 1 70 ? -13.055 -12.109 -0.841 1 98.81 70 THR B O 1
ATOM 1428 N N . VAL B 1 71 ? -10.891 -11.844 -1.122 1 98.88 71 VAL B N 1
ATOM 1429 C CA . VAL B 1 71 ? -10.695 -11.047 0.086 1 98.88 71 VAL B CA 1
ATOM 1430 C C . VAL B 1 71 ? -10.281 -9.625 -0.291 1 98.88 71 VAL B C 1
ATOM 1432 O O . VAL B 1 71 ? -9.484 -9.43 -1.213 1 98.88 71 VAL B O 1
ATOM 1435 N N . VAL B 1 72 ? -10.844 -8.625 0.362 1 98.94 72 VAL B N 1
ATOM 1436 C CA . VAL B 1 72 ? -10.492 -7.211 0.235 1 98.94 72 VAL B CA 1
ATOM 1437 C C . VAL B 1 72 ? -9.945 -6.695 1.563 1 98.94 72 VAL B C 1
ATOM 1439 O O . VAL B 1 72 ? -10.578 -6.855 2.609 1 98.94 72 VAL B O 1
ATOM 1442 N N . LYS B 1 73 ? -8.781 -6.215 1.521 1 98.88 73 LYS B N 1
ATOM 1443 C CA . LYS B 1 73 ? -8.172 -5.551 2.668 1 98.88 73 LYS B CA 1
ATOM 1444 C C . LYS B 1 73 ? -7.926 -4.074 2.381 1 98.88 73 LYS B C 1
ATOM 1446 O O . LYS B 1 73 ? -7.473 -3.713 1.292 1 98.88 73 LYS B O 1
ATOM 1451 N N . SER B 1 74 ? -8.266 -3.199 3.215 1 98.88 74 SER B N 1
ATOM 1452 C CA . SER B 1 74 ? -7.965 -1.776 3.105 1 98.88 74 SER B CA 1
ATOM 1453 C C . SER B 1 74 ? -7.172 -1.286 4.312 1 98.88 74 SER B C 1
ATOM 1455 O O . SER B 1 74 ? -7.531 -1.574 5.457 1 98.88 74 SER B O 1
ATOM 1457 N N . ILE B 1 75 ? -6.102 -0.645 4.074 1 98.62 75 ILE B N 1
ATOM 1458 C CA . ILE B 1 75 ? -5.203 -0.106 5.09 1 98.62 75 ILE B CA 1
ATOM 1459 C C . ILE B 1 75 ? -4.969 1.381 4.832 1 98.62 75 ILE B C 1
ATOM 1461 O O . ILE B 1 75 ? -4.488 1.764 3.762 1 98.62 75 ILE B O 1
ATOM 1465 N N . SER B 1 76 ? -5.309 2.221 5.75 1 97.19 76 SER B N 1
ATOM 1466 C CA . SER B 1 76 ? -5.086 3.658 5.645 1 97.19 76 SER B CA 1
ATOM 1467 C C . SER B 1 76 ? -3.988 4.117 6.598 1 97.19 76 SER B C 1
ATOM 1469 O O . SER B 1 76 ? -3.926 3.666 7.742 1 97.19 76 SER B O 1
ATOM 1471 N N . THR B 1 77 ? -3.102 4.926 6.137 1 94.31 77 THR B N 1
ATOM 1472 C CA . THR B 1 77 ? -1.957 5.402 6.906 1 94.31 77 THR B CA 1
ATOM 1473 C C . THR B 1 77 ? -1.519 6.785 6.426 1 94.31 77 THR B C 1
ATOM 1475 O O . THR B 1 77 ? -2.119 7.348 5.508 1 94.31 77 THR B O 1
ATOM 1478 N N . GLY B 1 78 ? -0.53 7.398 7.105 1 90.19 78 GLY B N 1
ATOM 1479 C CA . GLY B 1 78 ? -0.013 8.703 6.711 1 90.19 78 GLY B CA 1
ATOM 1480 C C . GLY B 1 78 ? -0.888 9.852 7.164 1 90.19 78 GLY B C 1
ATOM 1481 O O . GLY B 1 78 ? -0.901 10.914 6.535 1 90.19 78 GLY B O 1
ATOM 1482 N N . SER B 1 79 ? -1.656 9.734 8.188 1 83.12 79 SER B N 1
ATOM 1483 C CA . SER B 1 79 ? -2.676 10.719 8.539 1 83.12 79 SER B CA 1
ATOM 1484 C C . SER B 1 79 ? -2.195 11.641 9.648 1 83.12 79 SER B C 1
ATOM 1486 O O . SER B 1 79 ? -2.822 12.664 9.93 1 83.12 79 SER B O 1
ATOM 1488 N N . SER B 1 80 ? -1.201 11.305 10.375 1 75.56 80 SER B N 1
ATOM 1489 C CA . SER B 1 80 ? -0.934 12.023 11.617 1 75.56 80 SER B CA 1
ATOM 1490 C C . SER B 1 80 ? -0.023 13.219 11.375 1 75.56 80 SER B C 1
ATOM 1492 O O . SER B 1 80 ? 0.948 13.125 10.617 1 75.56 80 SER B O 1
ATOM 1494 N N . GLN B 1 81 ? -0.67 14.414 11.914 1 65.88 81 GLN B N 1
ATOM 1495 C CA . GLN B 1 81 ? 0.089 15.664 11.953 1 65.88 81 GLN B CA 1
ATOM 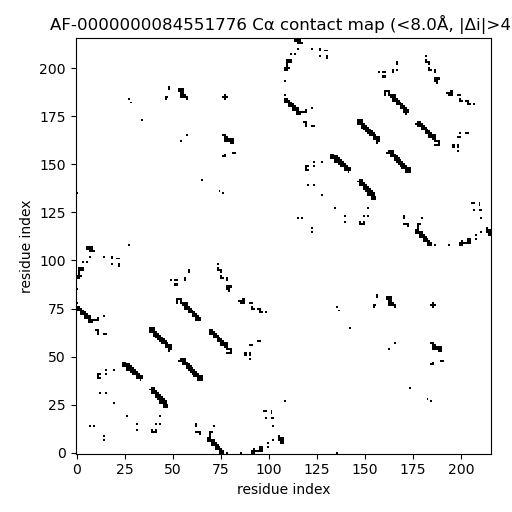1496 C C . GLN B 1 81 ? 0.987 15.719 13.188 1 65.88 81 GLN B C 1
ATOM 1498 O O . GLN B 1 81 ? 0.537 15.461 14.305 1 65.88 81 GLN B O 1
ATOM 1503 N N . GLY B 1 82 ? 2.211 15.82 12.984 1 61.53 82 GLY B N 1
ATOM 1504 C CA . GLY B 1 82 ? 3.127 16.062 14.094 1 61.53 82 GLY B CA 1
ATOM 1505 C C . GLY B 1 82 ? 3.754 14.789 14.633 1 61.53 82 GLY B C 1
ATOM 1506 O O . GLY B 1 82 ? 3.668 13.727 14.008 1 61.53 82 GLY B O 1
ATOM 1507 N N . LEU B 1 83 ? 4.77 15.055 15.625 1 56.16 83 LEU B N 1
ATOM 1508 C CA . LEU B 1 83 ? 5.551 14.008 16.281 1 56.16 83 LEU B CA 1
ATOM 1509 C C . LEU B 1 83 ? 4.664 13.148 17.172 1 56.16 83 LEU B C 1
ATOM 1511 O O . LEU B 1 83 ? 5.105 12.109 17.672 1 56.16 83 LEU B O 1
ATOM 1515 N N . PHE B 1 84 ? 3.561 14.016 17.578 1 52.91 84 PHE B N 1
ATOM 1516 C CA . PHE B 1 84 ? 2.75 13.383 18.609 1 52.91 84 PHE B CA 1
ATOM 1517 C C . PHE B 1 84 ? 1.983 12.188 18.047 1 52.91 84 PHE B C 1
ATOM 1519 O O . PHE B 1 84 ? 1.79 12.086 16.844 1 52.91 84 PHE B O 1
ATOM 1526 N N . LEU B 1 85 ? 1.366 11.383 18.906 1 55.66 85 LEU B N 1
ATOM 1527 C CA . LEU B 1 85 ? 0.723 10.078 18.828 1 55.66 85 LEU B CA 1
ATOM 1528 C C . LEU B 1 85 ? -0.144 9.977 17.578 1 55.66 85 LEU B C 1
ATOM 1530 O O . LEU B 1 85 ? -0.503 10.992 16.984 1 55.66 85 LEU B O 1
ATOM 1534 N N . LYS B 1 86 ? -0.265 8.906 16.812 1 63 86 LYS B N 1
ATOM 1535 C CA . LYS B 1 86 ? -1.028 8.352 15.703 1 63 86 LYS B CA 1
ATOM 1536 C C . LYS B 1 86 ? -2.486 8.805 15.758 1 63 86 LYS B C 1
ATOM 1538 O O . LYS B 1 86 ? -3.383 8.078 15.328 1 63 86 LYS B O 1
ATOM 1543 N N . PHE B 1 87 ? -2.533 10.172 16.375 1 80.81 87 PHE B N 1
ATOM 1544 C CA . PHE B 1 87 ? -3.926 10.609 16.422 1 80.81 87 PHE B CA 1
ATOM 1545 C C . PHE B 1 87 ? -4.32 11.312 15.133 1 80.81 87 PHE B C 1
ATOM 1547 O O . PHE B 1 87 ? -3.627 12.227 14.68 1 80.81 87 PHE B O 1
ATOM 1554 N N . ASP B 1 88 ? -5.316 10.938 14.461 1 88.31 88 ASP B N 1
ATOM 1555 C CA . ASP B 1 88 ? -5.695 11.516 13.18 1 88.31 88 ASP B CA 1
ATOM 1556 C C . ASP B 1 88 ? -7.191 11.828 13.133 1 88.31 88 ASP B C 1
ATOM 1558 O O . ASP B 1 88 ? -7.785 11.898 12.062 1 88.31 88 ASP B O 1
ATOM 1562 N N . TRP B 1 89 ? -7.949 11.914 14.336 1 88.06 89 TRP B N 1
ATOM 1563 C CA . TRP B 1 89 ? -9.352 12.289 14.469 1 88.06 89 TRP B CA 1
ATOM 1564 C C . TRP B 1 89 ? -10.258 11.32 13.719 1 88.06 89 TRP B C 1
ATOM 1566 O O . TRP B 1 89 ? -11.312 11.703 13.219 1 88.06 89 TRP B O 1
ATOM 1576 N N . GLY B 1 90 ? -9.742 10.117 13.406 1 92.06 90 GLY B N 1
ATOM 1577 C CA . GLY B 1 90 ? -10.539 9.078 12.773 1 92.06 90 GLY B CA 1
ATOM 1578 C C . GLY B 1 90 ? -10.469 9.117 11.258 1 92.06 90 GLY B C 1
ATOM 1579 O O . GLY B 1 90 ? -11.18 8.375 10.578 1 92.06 90 GLY B O 1
ATOM 1580 N N . ALA B 1 91 ? -9.602 10 10.75 1 92.88 91 ALA B N 1
ATOM 1581 C CA . ALA B 1 91 ? -9.484 10.133 9.297 1 92.88 91 ALA B CA 1
ATOM 1582 C C . ALA B 1 91 ? -9.117 8.805 8.656 1 92.88 91 ALA B C 1
ATOM 1584 O O . ALA B 1 91 ? -9.766 8.375 7.695 1 92.88 91 ALA B O 1
ATOM 1585 N N . SER B 1 92 ? -8.156 8.109 9.195 1 94.69 92 SER B N 1
ATOM 1586 C CA . SER B 1 92 ? -7.699 6.848 8.617 1 94.69 92 SER B CA 1
ATOM 1587 C C . SER B 1 92 ? -8.773 5.77 8.727 1 94.69 92 SER B C 1
ATOM 1589 O O . SER B 1 92 ? -8.984 5.008 7.777 1 94.69 92 SER B O 1
ATOM 1591 N N . GLU B 1 93 ? -9.398 5.73 9.828 1 95.62 93 GLU B N 1
ATOM 1592 C CA . GLU B 1 93 ? -10.469 4.754 10 1 95.62 93 GLU B CA 1
ATOM 1593 C C . GLU B 1 93 ? -11.594 4.984 9 1 95.62 93 GLU B C 1
ATOM 1595 O O . GLU B 1 93 ? -12.062 4.047 8.352 1 95.62 93 GLU B O 1
ATOM 1600 N N . ASP B 1 94 ? -12.031 6.246 8.883 1 96.81 94 ASP B N 1
ATOM 1601 C CA . ASP B 1 94 ? -13.086 6.598 7.934 1 96.81 94 ASP B CA 1
ATOM 1602 C C . ASP B 1 94 ? -12.68 6.219 6.512 1 96.81 94 ASP B C 1
ATOM 1604 O O . ASP B 1 94 ? -13.5 5.707 5.742 1 96.81 94 ASP B O 1
ATOM 1608 N N . PHE B 1 95 ? -11.445 6.523 6.199 1 97.44 95 PHE B N 1
ATOM 1609 C CA . PHE B 1 95 ? -10.953 6.254 4.855 1 97.44 95 PHE B CA 1
ATOM 1610 C C . PHE B 1 95 ? -10.93 4.754 4.578 1 97.44 95 PHE B C 1
ATOM 1612 O O . PHE B 1 95 ? -11.453 4.297 3.562 1 97.44 95 PHE B O 1
ATOM 1619 N N . ALA B 1 96 ? -10.414 3.953 5.445 1 98.06 96 ALA B N 1
ATOM 1620 C CA . ALA B 1 96 ? -10.383 2.5 5.293 1 98.06 96 ALA B CA 1
ATOM 1621 C C . ALA B 1 96 ? -11.797 1.929 5.215 1 98.06 96 ALA B C 1
ATOM 1623 O O . ALA B 1 96 ? -12.07 1.055 4.391 1 98.06 96 ALA B O 1
ATOM 1624 N N . TYR B 1 97 ? -12.688 2.473 5.93 1 98.12 97 TYR B N 1
ATOM 1625 C CA . TYR B 1 97 ? -14.047 1.956 5.996 1 98.12 97 TYR B CA 1
ATOM 1626 C C . TYR B 1 97 ? -14.836 2.33 4.746 1 98.12 97 TYR B C 1
ATOM 1628 O O . TYR B 1 97 ? -15.836 1.691 4.422 1 98.12 97 TYR B O 1
ATOM 1636 N N . SER B 1 98 ? -14.445 3.404 4.145 1 98.5 98 SER B N 1
ATOM 1637 C CA . SER B 1 98 ? -15.133 3.789 2.918 1 98.5 98 SER B CA 1
ATOM 1638 C C . SER B 1 98 ? -15.148 2.645 1.909 1 98.5 98 SER B C 1
ATOM 1640 O O . SER B 1 98 ? -16.109 2.492 1.149 1 98.5 98 SER B O 1
ATOM 1642 N N . VAL B 1 99 ? -14.148 1.766 1.862 1 98.88 99 VAL B N 1
ATOM 1643 C CA . VAL B 1 99 ? -14.078 0.615 0.967 1 98.88 99 VAL B CA 1
ATOM 1644 C C . VAL B 1 99 ? -15.133 -0.414 1.368 1 98.88 99 VAL B C 1
ATOM 1646 O O . VAL B 1 99 ? -15.805 -0.992 0.51 1 98.88 99 VAL B O 1
ATOM 1649 N N . LYS B 1 100 ? -15.188 -0.633 2.639 1 98.69 100 LYS B N 1
ATOM 1650 C CA . LYS B 1 100 ? -16.188 -1.568 3.137 1 98.69 100 LYS B CA 1
ATOM 1651 C C . LYS B 1 100 ? -17.594 -1.115 2.758 1 98.69 100 LYS B C 1
ATOM 1653 O O . LYS B 1 100 ? -18.438 -1.931 2.363 1 98.69 100 LYS B O 1
ATOM 1658 N N . ASP B 1 101 ? -17.812 0.182 2.891 1 98.75 101 ASP B N 1
ATOM 1659 C CA . ASP B 1 101 ? -19.125 0.729 2.527 1 98.75 101 ASP B CA 1
ATOM 1660 C C . ASP B 1 101 ? -19.422 0.484 1.052 1 98.75 101 ASP B C 1
ATOM 1662 O O . ASP B 1 101 ? -20.547 0.112 0.699 1 98.75 101 ASP B O 1
ATOM 1666 N N . ILE B 1 102 ? -18.516 0.682 0.226 1 98.81 102 ILE B N 1
ATOM 1667 C CA . ILE B 1 102 ? -18.656 0.487 -1.213 1 98.81 102 ILE B CA 1
ATOM 1668 C C . ILE B 1 102 ? -18.984 -0.973 -1.506 1 98.81 102 ILE B C 1
ATOM 1670 O O . ILE B 1 102 ? -19.797 -1.266 -2.396 1 98.81 102 ILE B O 1
ATOM 1674 N N . MET B 1 103 ? -18.422 -1.885 -0.742 1 98.88 103 MET B N 1
ATOM 1675 C CA . MET B 1 103 ? -18.531 -3.314 -1.021 1 98.88 103 MET B CA 1
ATOM 1676 C C . MET B 1 103 ? -19.656 -3.939 -0.202 1 98.88 103 MET B C 1
ATOM 1678 O O . MET B 1 103 ? -19.875 -5.152 -0.257 1 98.88 103 MET B O 1
ATOM 1682 N N . GLU B 1 104 ? -20.375 -3.18 0.534 1 98.75 104 GLU B N 1
ATOM 1683 C CA . GLU B 1 104 ? -21.281 -3.646 1.577 1 98.75 104 GLU B CA 1
ATOM 1684 C C . GLU B 1 104 ? -22.219 -4.723 1.047 1 98.75 104 GLU B C 1
ATOM 1686 O O . GLU B 1 104 ? -22.391 -5.773 1.671 1 98.75 104 GLU B O 1
ATOM 1691 N N . LYS B 1 105 ? -22.766 -4.527 -0.073 1 98.38 105 LYS B N 1
ATOM 1692 C CA . LYS B 1 105 ? -23.781 -5.426 -0.598 1 98.38 105 LYS B CA 1
ATOM 1693 C C . LYS B 1 105 ? -23.172 -6.742 -1.071 1 98.38 105 LYS B C 1
ATOM 1695 O O . LYS B 1 105 ? -23.891 -7.707 -1.336 1 98.38 105 LYS B O 1
ATOM 1700 N N . TYR B 1 106 ? -21.922 -6.801 -1.232 1 98.81 106 TYR B N 1
ATOM 1701 C CA . TYR B 1 106 ? -21.266 -7.988 -1.764 1 98.81 106 TYR B CA 1
ATOM 1702 C C . TYR B 1 106 ? -20.562 -8.773 -0.655 1 98.81 106 TYR B C 1
ATOM 1704 O O . TYR B 1 106 ? -20.016 -9.844 -0.897 1 98.81 106 TYR B O 1
ATOM 1712 N N . ILE B 1 107 ? -20.547 -8.258 0.598 1 98.5 107 ILE B N 1
ATOM 1713 C CA . ILE B 1 107 ? -19.812 -8.875 1.7 1 98.5 107 ILE B CA 1
ATOM 1714 C C . ILE B 1 107 ? -20.5 -10.18 2.109 1 98.5 107 ILE B C 1
ATOM 1716 O O . ILE B 1 107 ? -21.719 -10.242 2.189 1 98.5 107 ILE B O 1
ATOM 1720 N N . THR B 1 108 ? -19.672 -11.164 2.408 1 96.06 108 THR B N 1
ATOM 1721 C CA . THR B 1 108 ? -20.188 -12.469 2.814 1 96.06 108 THR B CA 1
ATOM 1722 C C . THR B 1 108 ? -19.859 -12.75 4.277 1 96.06 108 THR B C 1
ATOM 1724 O O . THR B 1 108 ? -18.844 -12.266 4.797 1 96.06 108 THR B O 1
#

Radius of gyration: 16.65 Å; Cα contacts (8 Å, |Δi|>4): 545; chains: 2; bounding box: 48×46×33 Å

pLDDT: mean 93.84, std 9.72, range [52.22, 98.94]

Sequence (216 aa):
MGSCNFKVRLSPREAFDIIQDQVNADLIYSEFNSLDHEKATGVLIFEKYFFRVSNRVALVVLIDNLKGDTVVKSISTGSSQGLFLKFDWGASEDFAYSVKDIMEKYITMGSCNFKVRLSPREAFDIIQDQVNADLIYSEFNSLDHEKATGVLIFEKYFFRVSNRVALVVLIDNLKGDTVVKSISTGSSQGLFLKFDWGASEDFAYSVKDIMEKYIT